Protein AF-A0A355EU04-F1 (afdb_monomer_lite)

Radius of gyration: 20.11 Å; chains: 1; bounding box: 38×44×66 Å

Sequence (226 aa):
REEAFHLAAGVVPMRRWVTAAAKGGTFVTMVDLQKAINKWIPRALEMFGDERGGGTNVRYGLKPMKNAEAQKQYYEEVAKLVRDLNLRYLRARAEKLSHGESEAALDRILQGEVVEGVRREDLLHMPHPEFFRRRGVPAFRMVGAEGEVFTDLAAFRQHLVRSLPDSYRASRDFREYQEALTQVVEGTLQAEEAAGKMPSLRRVGGACPCSKSVRWVVDEPAVSAA

Secondary structure (DSSP, 8-state):
-HHHHHHHHHHHHHHHHHHHHHTT--SS-HHHHHHHHHHHHHHHHHTT--TT--HHHHHTTS-SS-HHHHHHHHHHHHHHHHHHHHHHHHHHH-TTS-HHHHHHHHHHHHTT--BTTB-GGGS--PPPTTTT-SSSTTTT--B-TTSPBPS-HHHHHHHHHHHS-HHHHTSHHHHHHHHHHHHHHTTSS-HHHHHHHS-EEEE-SSS--SGGGEEEEPPPPP----

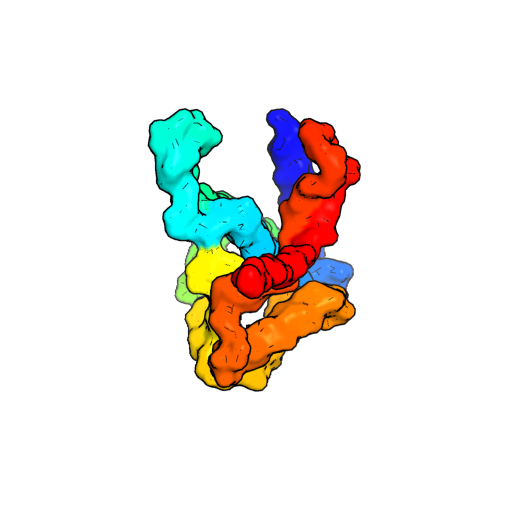pLDDT: mean 90.78, std 12.61, range [36.28, 98.62]

Foldseek 3Di:
DVVVVVVCVVLVVLLVLLLCQLVVNDPQHQQNVQQVLLPVLLVVLCVLAAQVDDPVCCVVVNDVDGSVVVSVVVLVVVQVSQLVSQLSNQCSNCVVDDSVRSNVVSVVLCVADQDSNDHVVRGHDRFDNLRPHLGYPSHLFLAARNGDHDLDLVVSVVRNVSRHDPVVCPDPQVVLSSVLSVCCSVVVDPSHRSSQQHWDWDQDDDDDPDPVRTDTDRDDPPDPDD

Structure (mmCIF, N/CA/C/O backbone):
data_AF-A0A355EU04-F1
#
_entry.id   AF-A0A355EU04-F1
#
loop_
_atom_site.group_PDB
_atom_site.id
_atom_site.type_symbol
_atom_site.label_atom_id
_atom_site.label_alt_id
_atom_site.label_comp_id
_atom_site.label_asym_id
_atom_site.label_entity_id
_atom_site.label_seq_id
_atom_site.pdbx_PDB_ins_code
_atom_site.Cartn_x
_atom_site.Cartn_y
_atom_site.Cartn_z
_atom_site.occupancy
_atom_site.B_iso_or_equiv
_atom_site.auth_seq_id
_atom_site.auth_comp_id
_atom_site.auth_asym_id
_atom_site.auth_atom_id
_atom_site.pdbx_PDB_model_num
ATOM 1 N N . ARG A 1 1 ? 13.730 20.008 5.543 1.00 72.69 1 ARG A N 1
ATOM 2 C CA . ARG A 1 1 ? 15.030 19.478 5.047 1.00 72.69 1 ARG A CA 1
ATOM 3 C C . ARG A 1 1 ? 15.231 18.019 5.458 1.00 72.69 1 ARG A C 1
ATOM 5 O O . ARG A 1 1 ? 15.553 17.226 4.590 1.00 72.69 1 ARG A O 1
ATOM 12 N N . GLU A 1 2 ? 14.982 17.651 6.716 1.00 83.75 2 GLU A N 1
ATOM 13 C CA . GLU A 1 2 ? 15.113 16.261 7.200 1.00 83.75 2 GLU A CA 1
ATOM 14 C C . GLU A 1 2 ? 14.077 15.298 6.593 1.00 83.75 2 GLU A C 1
ATOM 16 O O . GLU A 1 2 ? 14.426 14.209 6.154 1.00 83.75 2 GLU A O 1
ATOM 21 N N . GLU A 1 3 ? 12.817 15.720 6.455 1.00 80.81 3 GLU A N 1
ATOM 22 C CA . GLU A 1 3 ? 11.767 14.888 5.846 1.00 80.81 3 GLU A CA 1
ATOM 23 C C . GLU A 1 3 ? 12.089 14.482 4.399 1.00 80.81 3 GLU A C 1
ATOM 25 O O . GLU A 1 3 ? 11.972 13.314 4.039 1.00 80.81 3 GLU A O 1
ATOM 30 N N . ALA A 1 4 ? 12.606 15.412 3.590 1.00 82.12 4 ALA A N 1
ATOM 31 C CA . ALA A 1 4 ? 13.041 15.119 2.224 1.00 82.12 4 ALA A CA 1
ATOM 32 C C . ALA A 1 4 ? 14.157 14.059 2.181 1.00 82.12 4 ALA A C 1
ATOM 34 O O . ALA A 1 4 ? 14.179 13.224 1.278 1.00 82.12 4 ALA A O 1
ATOM 35 N N . PHE A 1 5 ? 15.056 14.058 3.172 1.00 86.31 5 PHE A N 1
ATOM 36 C CA . PHE A 1 5 ? 16.079 13.024 3.306 1.00 86.31 5 PHE A CA 1
ATOM 37 C C . PHE A 1 5 ? 15.459 11.660 3.632 1.00 86.31 5 PHE A C 1
ATOM 39 O O . PHE A 1 5 ? 15.822 10.669 3.003 1.00 86.31 5 PHE A O 1
ATOM 46 N N . HIS A 1 6 ? 14.490 11.596 4.550 1.00 86.81 6 HIS A N 1
ATOM 47 C CA . HIS A 1 6 ? 13.788 10.347 4.868 1.00 86.81 6 HIS A CA 1
ATOM 48 C C . HIS A 1 6 ? 13.009 9.792 3.670 1.00 86.81 6 HIS A C 1
ATOM 50 O O . HIS A 1 6 ? 13.084 8.594 3.393 1.00 86.81 6 HIS A O 1
ATOM 56 N N . LEU A 1 7 ? 12.328 10.658 2.915 1.00 87.25 7 LEU A N 1
ATOM 57 C CA . LEU A 1 7 ? 11.638 10.265 1.685 1.00 87.25 7 LEU A CA 1
ATOM 58 C C . LEU A 1 7 ? 12.627 9.724 0.644 1.00 87.25 7 LEU A C 1
ATOM 60 O O . LEU A 1 7 ? 12.404 8.657 0.072 1.00 87.25 7 LEU A O 1
ATOM 64 N N . ALA A 1 8 ? 13.759 10.404 0.442 1.00 85.94 8 ALA A N 1
ATOM 65 C CA . ALA A 1 8 ? 14.802 9.940 -0.468 1.00 85.94 8 ALA A CA 1
ATOM 66 C C . ALA A 1 8 ? 15.409 8.598 -0.023 1.00 85.94 8 ALA A C 1
ATOM 68 O O . ALA A 1 8 ? 15.607 7.712 -0.856 1.00 85.94 8 ALA A O 1
ATOM 69 N N . ALA A 1 9 ? 15.657 8.422 1.277 1.00 89.81 9 ALA A N 1
ATOM 70 C CA . ALA A 1 9 ? 16.195 7.190 1.847 1.00 89.81 9 ALA A CA 1
ATOM 71 C C . ALA A 1 9 ? 15.258 5.986 1.655 1.00 89.81 9 ALA A C 1
ATOM 73 O O . ALA A 1 9 ? 15.742 4.864 1.539 1.00 89.81 9 ALA A O 1
ATOM 74 N N . GLY A 1 10 ? 13.941 6.206 1.574 1.00 90.06 10 GLY A N 1
ATOM 75 C CA . GLY A 1 10 ? 12.975 5.169 1.205 1.00 90.06 10 GLY A CA 1
ATOM 76 C C . GLY A 1 10 ? 12.901 4.922 -0.306 1.00 90.06 10 GLY A C 1
ATOM 77 O O . GLY A 1 10 ? 13.037 3.789 -0.767 1.00 90.06 10 GLY A O 1
ATOM 78 N N . VAL A 1 11 ? 12.719 5.982 -1.100 1.00 91.81 11 VAL A N 1
ATOM 79 C CA . VAL A 1 11 ? 12.424 5.869 -2.541 1.00 91.81 11 VAL A CA 1
ATOM 80 C C . VAL A 1 11 ? 13.647 5.448 -3.359 1.00 91.81 11 VAL A C 1
ATOM 82 O O . VAL A 1 11 ? 13.525 4.649 -4.287 1.00 91.81 11 VAL A O 1
ATOM 85 N N . VAL A 1 12 ? 14.845 5.955 -3.050 1.00 94.38 12 VAL A N 1
ATOM 86 C CA . VAL A 1 12 ? 16.050 5.676 -3.853 1.00 94.38 12 VAL A CA 1
ATOM 87 C C . VAL A 1 12 ? 16.412 4.183 -3.871 1.00 94.38 12 VAL A C 1
ATOM 89 O O . VAL A 1 12 ? 16.660 3.667 -4.964 1.00 94.38 12 VAL A O 1
ATOM 92 N N . PRO A 1 13 ? 16.411 3.451 -2.740 1.00 96.00 13 PRO A N 1
ATOM 93 C CA . PRO A 1 13 ? 16.569 1.998 -2.760 1.00 96.00 13 PRO A CA 1
ATOM 94 C C . PRO A 1 13 ? 15.493 1.290 -3.586 1.00 96.00 13 PRO A C 1
ATOM 96 O O . PRO A 1 13 ? 15.838 0.456 -4.419 1.00 96.00 13 PRO A O 1
ATOM 99 N N . MET A 1 14 ? 14.218 1.677 -3.451 1.00 97.00 14 MET A N 1
ATOM 100 C CA . MET A 1 14 ? 13.131 1.078 -4.236 1.00 97.00 14 MET A CA 1
ATOM 101 C C . MET A 1 14 ? 13.341 1.249 -5.741 1.00 97.00 14 MET A C 1
ATOM 103 O O . MET A 1 14 ? 13.182 0.289 -6.490 1.00 97.00 14 MET A O 1
ATOM 107 N N . ARG A 1 15 ? 13.802 2.423 -6.189 1.00 97.44 15 ARG A N 1
ATOM 108 C CA . ARG A 1 15 ? 14.166 2.669 -7.596 1.00 97.44 15 ARG A CA 1
ATOM 109 C C . ARG A 1 15 ? 15.256 1.717 -8.093 1.00 97.44 15 ARG A C 1
ATOM 111 O O . ARG A 1 15 ? 15.202 1.265 -9.237 1.00 97.44 15 ARG A O 1
ATOM 118 N N . ARG A 1 16 ? 16.246 1.409 -7.248 1.00 96.81 16 ARG A N 1
ATOM 119 C CA . ARG A 1 16 ? 17.314 0.449 -7.573 1.00 96.81 16 ARG A CA 1
ATOM 120 C C . ARG A 1 16 ? 16.766 -0.973 -7.638 1.00 96.81 16 ARG A C 1
ATOM 122 O O . ARG A 1 16 ? 17.107 -1.692 -8.570 1.00 96.81 16 ARG A O 1
ATOM 129 N N . TRP A 1 17 ? 15.894 -1.353 -6.703 1.00 97.81 17 TRP A N 1
ATOM 130 C CA . TRP A 1 17 ? 15.282 -2.683 -6.674 1.00 97.81 17 TRP A CA 1
ATOM 131 C C . TRP A 1 17 ? 14.397 -2.945 -7.890 1.00 97.81 17 TRP A C 1
ATOM 133 O O . TRP A 1 17 ? 14.598 -3.960 -8.544 1.00 97.81 17 TRP A O 1
ATOM 143 N N . VAL A 1 18 ? 13.510 -2.020 -8.276 1.00 97.81 18 VAL A N 1
ATOM 144 C CA . VAL A 1 18 ? 12.682 -2.206 -9.486 1.00 97.81 18 VAL A CA 1
ATOM 145 C C . VAL A 1 18 ? 13.527 -2.274 -10.761 1.00 97.81 18 VAL A C 1
ATOM 147 O O . VAL A 1 18 ? 13.251 -3.079 -11.644 1.00 97.81 18 VAL A O 1
ATOM 150 N N . THR A 1 19 ? 14.610 -1.493 -10.838 1.00 97.19 19 THR A N 1
ATOM 151 C CA . THR A 1 19 ? 15.552 -1.544 -11.970 1.00 97.19 19 THR A CA 1
ATOM 152 C C . THR A 1 19 ? 16.280 -2.890 -12.024 1.00 97.19 19 THR A C 1
ATOM 154 O O . THR A 1 19 ? 16.440 -3.462 -13.098 1.00 97.19 19 THR A O 1
ATOM 157 N N . ALA A 1 20 ? 16.719 -3.416 -10.876 1.00 96.94 20 ALA A N 1
ATOM 158 C CA . ALA A 1 20 ? 17.349 -4.730 -10.804 1.00 96.94 20 ALA A CA 1
ATOM 159 C C . ALA A 1 20 ? 16.355 -5.850 -11.147 1.00 96.94 20 ALA A C 1
ATOM 161 O O . ALA A 1 20 ? 16.695 -6.743 -11.919 1.00 96.94 20 ALA A O 1
ATOM 162 N N . ALA A 1 21 ? 15.122 -5.776 -10.638 1.00 96.38 21 ALA A N 1
ATOM 163 C CA . ALA A 1 21 ? 14.062 -6.739 -10.922 1.00 96.38 21 ALA A CA 1
ATOM 164 C C . ALA A 1 21 ? 13.713 -6.785 -12.419 1.00 96.38 21 ALA A C 1
ATOM 166 O O . ALA A 1 21 ? 13.572 -7.869 -12.979 1.00 96.38 21 ALA A O 1
ATOM 167 N N . ALA A 1 22 ? 13.664 -5.632 -13.097 1.00 95.25 22 ALA A N 1
ATOM 168 C CA . ALA A 1 22 ? 13.474 -5.557 -14.550 1.00 95.25 22 ALA A CA 1
ATOM 169 C C . ALA A 1 22 ? 14.562 -6.303 -15.344 1.00 95.25 22 ALA A C 1
ATOM 171 O O . ALA A 1 22 ? 14.299 -6.796 -16.439 1.00 95.25 22 ALA A O 1
ATOM 172 N N . LYS A 1 23 ? 15.768 -6.416 -14.774 1.00 94.25 23 LYS A N 1
ATOM 173 C CA . LYS A 1 23 ? 16.929 -7.114 -15.347 1.00 94.25 23 LYS A CA 1
ATOM 174 C C . LYS A 1 23 ? 17.086 -8.555 -14.842 1.00 94.25 23 LYS A C 1
ATOM 176 O O . LYS A 1 23 ? 18.139 -9.154 -15.033 1.00 94.25 23 LYS A O 1
ATOM 181 N N . GLY A 1 24 ? 16.065 -9.108 -14.184 1.00 92.88 24 GLY A N 1
ATOM 182 C CA . GLY A 1 24 ? 16.076 -10.481 -13.669 1.00 92.88 24 GLY A CA 1
ATOM 183 C C . GLY A 1 24 ? 16.752 -10.654 -12.305 1.00 92.88 24 GLY A C 1
ATOM 184 O O . GLY A 1 24 ? 17.034 -11.780 -11.905 1.00 92.88 24 GLY A O 1
ATOM 185 N N . GLY A 1 25 ? 17.017 -9.570 -11.570 1.00 90.94 25 GLY A N 1
ATOM 186 C CA . GLY A 1 25 ? 17.498 -9.648 -10.191 1.00 90.94 25 GLY A CA 1
ATOM 187 C C . GLY A 1 25 ? 16.467 -10.304 -9.265 1.00 90.94 25 GLY A C 1
ATOM 188 O O . GLY A 1 25 ? 15.294 -9.941 -9.282 1.00 90.94 25 GLY A O 1
ATOM 189 N N . THR A 1 26 ? 16.909 -11.250 -8.435 1.00 87.88 26 THR A N 1
ATOM 190 C CA . THR A 1 26 ? 16.020 -12.109 -7.628 1.00 87.88 26 THR A CA 1
ATOM 191 C C . THR A 1 26 ? 15.987 -11.776 -6.137 1.00 87.88 26 THR A C 1
ATOM 193 O O . THR A 1 26 ? 15.170 -12.330 -5.413 1.00 87.88 26 THR A O 1
ATOM 196 N N . PHE A 1 27 ? 16.853 -10.876 -5.657 1.00 92.38 27 PHE A N 1
ATOM 197 C CA . PHE A 1 27 ? 16.952 -10.574 -4.223 1.00 92.38 27 PHE A CA 1
ATOM 198 C C . PHE A 1 27 ? 15.730 -9.819 -3.674 1.00 92.38 27 PHE A C 1
ATOM 200 O O . PHE A 1 27 ? 15.260 -10.118 -2.583 1.00 92.38 27 PHE A O 1
ATOM 207 N N . VAL A 1 28 ? 15.223 -8.839 -4.428 1.00 95.00 28 VAL A N 1
ATOM 208 C CA . VAL A 1 28 ? 13.966 -8.129 -4.145 1.00 95.00 28 VAL A CA 1
ATOM 209 C C . VAL A 1 28 ? 13.200 -8.043 -5.455 1.00 95.00 28 VAL A C 1
ATOM 211 O O . VAL A 1 28 ? 13.621 -7.338 -6.373 1.00 95.00 28 VAL A O 1
ATOM 214 N N . THR A 1 29 ? 12.099 -8.781 -5.551 1.00 96.56 29 THR A N 1
ATOM 215 C CA . THR A 1 29 ? 11.274 -8.853 -6.761 1.00 96.56 29 THR A CA 1
ATOM 216 C C . THR A 1 29 ? 10.155 -7.808 -6.751 1.00 96.56 29 THR A C 1
ATOM 218 O O . THR A 1 29 ? 9.836 -7.217 -5.717 1.00 96.56 29 THR A O 1
ATOM 221 N N . MET A 1 30 ? 9.499 -7.601 -7.899 1.00 97.75 30 MET A N 1
ATOM 222 C CA . MET A 1 30 ? 8.287 -6.768 -7.978 1.00 97.75 30 MET A CA 1
ATOM 223 C C . MET A 1 30 ? 7.174 -7.291 -7.057 1.00 97.75 30 MET A C 1
ATOM 225 O O . MET A 1 30 ? 6.461 -6.500 -6.446 1.00 97.75 30 MET A O 1
ATOM 229 N N . VAL A 1 31 ? 7.076 -8.614 -6.882 1.00 96.94 31 VAL A N 1
ATOM 230 C CA . VAL A 1 31 ? 6.109 -9.250 -5.973 1.00 96.94 31 VAL A CA 1
ATOM 231 C C . VAL A 1 31 ? 6.414 -8.909 -4.514 1.00 96.94 31 VAL A C 1
ATOM 233 O O . VAL A 1 31 ? 5.501 -8.568 -3.760 1.00 96.94 31 VAL A O 1
ATOM 236 N N . ASP A 1 32 ? 7.688 -8.944 -4.112 1.00 97.00 32 ASP A N 1
ATOM 237 C CA . ASP A 1 32 ? 8.097 -8.577 -2.749 1.00 97.00 32 ASP A CA 1
ATOM 238 C C . ASP A 1 32 ? 7.781 -7.108 -2.453 1.00 97.00 32 ASP A C 1
ATOM 240 O O . ASP A 1 32 ? 7.255 -6.776 -1.385 1.00 97.00 32 ASP A O 1
ATOM 244 N N . LEU A 1 33 ? 8.047 -6.230 -3.424 1.00 97.69 33 LEU A N 1
ATOM 245 C CA . LEU A 1 33 ? 7.721 -4.809 -3.332 1.00 97.69 33 LEU A CA 1
ATOM 246 C C . LEU A 1 33 ? 6.213 -4.582 -3.245 1.00 97.69 33 LEU A C 1
ATOM 248 O O . LEU A 1 33 ? 5.777 -3.822 -2.381 1.00 97.69 33 LEU A O 1
ATOM 252 N N . GLN A 1 34 ? 5.411 -5.269 -4.062 1.00 98.38 34 GLN A N 1
ATOM 253 C CA . GLN A 1 34 ? 3.956 -5.143 -4.005 1.00 98.38 34 GLN A CA 1
ATOM 254 C C . GLN A 1 34 ? 3.408 -5.584 -2.647 1.00 98.38 34 GLN A C 1
ATOM 256 O O . GLN A 1 34 ? 2.611 -4.874 -2.035 1.00 98.38 34 GLN A O 1
ATOM 261 N N . LYS A 1 35 ? 3.881 -6.715 -2.114 1.00 98.38 35 LYS A N 1
ATOM 262 C CA . LYS A 1 35 ? 3.510 -7.169 -0.768 1.00 98.38 35 LYS A CA 1
ATOM 263 C C . LYS A 1 35 ? 3.904 -6.143 0.300 1.00 98.38 35 LYS A C 1
ATOM 265 O O . LYS A 1 35 ? 3.134 -5.887 1.227 1.00 98.38 35 LYS A O 1
ATOM 270 N N . ALA A 1 36 ? 5.079 -5.523 0.184 1.00 97.56 36 ALA A N 1
ATOM 271 C CA . ALA A 1 36 ? 5.509 -4.476 1.110 1.00 97.56 36 ALA A CA 1
ATOM 272 C C . ALA A 1 36 ? 4.608 -3.229 1.035 1.00 97.56 36 ALA A C 1
ATOM 274 O O . ALA A 1 36 ? 4.207 -2.709 2.078 1.00 97.56 36 ALA A O 1
ATOM 275 N N . ILE A 1 37 ? 4.246 -2.792 -0.174 1.00 98.06 37 ILE A N 1
ATOM 276 C CA . ILE A 1 37 ? 3.301 -1.695 -0.426 1.00 98.06 37 ILE A CA 1
ATOM 277 C C . ILE A 1 37 ? 1.938 -2.013 0.209 1.00 98.06 37 ILE A C 1
ATOM 279 O O . ILE A 1 37 ? 1.452 -1.239 1.039 1.00 98.06 37 ILE A O 1
ATOM 283 N N . ASN A 1 38 ? 1.380 -3.190 -0.090 1.00 98.62 38 ASN A N 1
ATOM 284 C CA . ASN A 1 38 ? 0.117 -3.696 0.459 1.00 98.62 38 ASN A CA 1
ATOM 285 C C . ASN A 1 38 ? 0.109 -3.713 1.990 1.00 98.62 38 ASN A C 1
ATOM 287 O O . ASN A 1 38 ? -0.912 -3.455 2.621 1.00 98.62 38 ASN A O 1
ATOM 291 N N . LYS A 1 39 ? 1.257 -3.995 2.607 1.00 97.31 39 LYS A N 1
ATOM 292 C CA . LYS A 1 39 ? 1.390 -4.007 4.060 1.00 97.31 39 LYS A CA 1
ATOM 293 C C . LYS A 1 39 ? 1.470 -2.609 4.654 1.00 97.31 39 LYS A C 1
ATOM 295 O O . LYS A 1 39 ? 0.880 -2.380 5.707 1.00 97.31 39 LYS A O 1
ATOM 300 N N . TRP A 1 40 ? 2.249 -1.704 4.065 1.00 97.00 40 TRP A N 1
ATOM 301 C CA . TRP A 1 40 ? 2.605 -0.437 4.712 1.00 97.00 40 TRP A CA 1
ATOM 302 C C . TRP A 1 40 ? 1.652 0.715 4.407 1.00 97.00 40 TRP A C 1
ATOM 304 O O . TRP A 1 40 ? 1.433 1.534 5.298 1.00 97.00 40 TRP A O 1
ATOM 314 N N . ILE A 1 41 ? 1.039 0.764 3.223 1.00 97.56 41 ILE A N 1
ATOM 315 C CA . ILE A 1 41 ? 0.108 1.849 2.875 1.00 97.56 41 ILE A CA 1
ATOM 316 C C . ILE A 1 41 ? -1.107 1.893 3.815 1.00 97.56 41 ILE A C 1
ATOM 318 O O . ILE A 1 41 ? -1.371 2.966 4.358 1.00 97.56 41 ILE A O 1
ATOM 322 N N . PRO A 1 42 ? -1.784 0.770 4.137 1.00 97.19 42 PRO A N 1
ATOM 323 C CA . PRO A 1 42 ? -2.871 0.787 5.116 1.00 97.19 42 PRO A CA 1
ATOM 324 C C . PRO A 1 42 ? -2.432 1.299 6.492 1.00 97.19 42 PRO A C 1
ATOM 326 O O . PRO A 1 42 ? -3.164 2.037 7.142 1.00 97.19 42 PRO A O 1
ATOM 329 N N . ARG A 1 43 ? -1.208 0.966 6.934 1.00 94.62 43 ARG A N 1
ATOM 330 C CA . ARG A 1 43 ? -0.666 1.465 8.211 1.00 94.62 43 ARG A CA 1
ATOM 331 C C . ARG A 1 43 ? -0.457 2.976 8.170 1.00 94.62 43 ARG A C 1
ATOM 333 O O . ARG A 1 43 ? -0.750 3.644 9.153 1.00 94.62 43 ARG A O 1
ATOM 340 N N . ALA A 1 44 ? 0.046 3.497 7.053 1.00 94.81 44 ALA A N 1
ATOM 341 C CA . ALA A 1 44 ? 0.286 4.922 6.882 1.00 94.81 44 ALA A CA 1
ATOM 342 C C . ALA A 1 44 ? -1.022 5.724 6.847 1.00 94.81 44 ALA A C 1
ATOM 344 O O . ALA A 1 44 ? -1.114 6.755 7.506 1.00 94.81 44 ALA A O 1
ATOM 345 N N . LEU A 1 45 ? -2.060 5.219 6.170 1.00 96.12 45 LEU A N 1
ATOM 346 C CA . LEU A 1 45 ? -3.389 5.844 6.169 1.00 96.12 45 LEU A CA 1
ATOM 347 C C . LEU A 1 45 ? -3.967 5.961 7.585 1.00 96.12 45 LEU A C 1
ATOM 349 O O . LEU A 1 45 ? -4.525 6.990 7.958 1.00 96.12 45 LEU A O 1
ATOM 353 N N . GLU A 1 46 ? -3.756 4.949 8.422 1.00 94.19 46 GLU A N 1
ATOM 354 C CA . GLU A 1 46 ? -4.235 4.964 9.805 1.00 94.19 46 GLU A CA 1
ATOM 355 C C . GLU A 1 46 ? -3.493 5.945 10.722 1.00 94.19 46 GLU A C 1
ATOM 357 O O . GLU A 1 46 ? -4.039 6.333 11.756 1.00 94.19 46 GLU A O 1
ATOM 362 N N . MET A 1 47 ? -2.285 6.395 10.358 1.00 91.81 47 MET A N 1
ATOM 363 C CA . MET A 1 47 ? -1.543 7.395 11.142 1.00 91.81 47 MET A CA 1
ATOM 364 C C . MET A 1 47 ? -2.246 8.756 11.177 1.00 91.81 47 MET A C 1
ATOM 366 O O . MET A 1 47 ? -2.016 9.546 12.093 1.00 91.81 47 MET A O 1
ATOM 370 N N . PHE A 1 48 ? -3.123 9.030 10.210 1.00 92.25 48 PHE A N 1
ATOM 371 C CA . PHE A 1 48 ? -3.919 10.254 10.176 1.00 92.25 48 PHE A CA 1
ATOM 372 C C . PHE A 1 48 ? -5.112 10.218 11.148 1.00 92.25 48 PHE A C 1
ATOM 374 O O . PHE A 1 48 ? -5.701 11.265 11.417 1.00 92.25 48 PHE A O 1
ATOM 381 N N . GLY A 1 49 ? -5.440 9.052 11.718 1.00 90.12 49 GLY A N 1
ATOM 382 C CA . GLY A 1 49 ? -6.615 8.837 12.565 1.00 90.12 49 GLY A CA 1
ATOM 383 C C . GLY A 1 49 ? -7.897 8.579 11.766 1.00 90.12 49 GLY A C 1
ATOM 384 O O . GLY A 1 49 ? -7.852 8.388 10.553 1.00 90.12 49 GLY A O 1
ATOM 385 N N . ASP A 1 50 ? -9.044 8.568 12.454 1.00 92.75 50 ASP A N 1
ATOM 386 C CA . ASP A 1 50 ? -10.360 8.355 11.830 1.00 92.75 50 ASP A CA 1
ATOM 387 C C . ASP A 1 50 ? -10.683 9.470 10.822 1.00 92.75 50 ASP A C 1
ATOM 389 O O . ASP A 1 50 ? -10.483 10.657 11.109 1.00 92.75 50 ASP A O 1
ATOM 393 N N . GLU A 1 51 ? -11.183 9.088 9.647 1.00 94.69 51 GLU A N 1
ATOM 394 C CA . GLU A 1 51 ? -11.499 9.968 8.519 1.00 94.69 51 GLU A CA 1
ATOM 395 C C . GLU A 1 51 ? -12.528 11.046 8.885 1.00 94.69 51 GLU A C 1
ATOM 397 O O . GLU A 1 51 ? -12.474 12.159 8.359 1.00 94.69 51 GLU A O 1
ATOM 402 N N . ARG A 1 52 ? -13.429 10.750 9.829 1.00 94.00 52 ARG A N 1
ATOM 403 C CA . ARG A 1 52 ? -14.462 11.678 10.321 1.00 94.00 52 ARG A CA 1
ATOM 404 C C . ARG A 1 52 ? -13.888 12.742 11.267 1.00 94.00 52 ARG A C 1
ATOM 406 O O . ARG A 1 52 ? -14.564 13.716 11.595 1.00 94.00 52 ARG A O 1
ATOM 413 N N . GLY A 1 53 ? -12.649 12.560 11.722 1.00 91.56 53 GLY A N 1
ATOM 414 C CA . GLY A 1 53 ? -11.979 13.412 12.697 1.00 91.56 53 GLY A CA 1
ATOM 415 C C . GLY A 1 53 ? -11.283 14.652 12.118 1.00 91.56 53 GLY A C 1
ATOM 416 O O . GLY A 1 53 ? -11.228 14.905 10.914 1.00 91.56 53 GLY A O 1
ATOM 417 N N . GLY A 1 54 ? -10.707 15.453 13.018 1.00 89.75 54 GLY A N 1
ATOM 418 C CA . GLY A 1 54 ? -9.859 16.602 12.675 1.00 89.75 54 GLY A CA 1
ATOM 419 C C . GLY A 1 54 ? -10.582 17.948 12.555 1.00 89.75 54 GLY A C 1
ATOM 420 O O . GLY A 1 54 ? -9.921 18.978 12.650 1.00 89.75 54 GLY A O 1
ATOM 421 N N . GLY A 1 55 ? -11.916 17.970 12.452 1.00 91.25 55 GLY A N 1
ATOM 422 C CA . GLY A 1 55 ? -12.696 19.208 12.288 1.00 91.25 55 GLY A CA 1
ATOM 423 C C . GLY A 1 55 ? -12.467 20.255 13.387 1.00 91.25 55 GLY A C 1
ATOM 424 O O . GLY A 1 55 ? -12.215 21.418 13.082 1.00 91.25 55 GLY A O 1
ATOM 425 N N . THR A 1 56 ? -12.476 19.847 14.659 1.00 92.00 56 THR A N 1
ATOM 426 C CA . THR A 1 56 ? -12.225 20.753 15.796 1.00 92.00 56 THR A CA 1
ATOM 427 C C . THR A 1 56 ? -10.811 21.335 15.774 1.00 92.00 56 THR A C 1
ATOM 429 O O . THR A 1 56 ? -10.636 22.529 15.991 1.00 92.00 56 THR A O 1
ATOM 432 N N . ASN A 1 57 ? -9.804 20.522 15.440 1.00 91.25 57 ASN A N 1
ATOM 433 C CA . ASN A 1 57 ? -8.415 20.981 15.357 1.00 91.25 57 ASN A CA 1
ATOM 434 C C . ASN A 1 57 ? -8.212 21.987 14.219 1.00 91.25 57 ASN A C 1
ATOM 436 O O . ASN A 1 57 ? -7.459 22.939 14.389 1.00 91.25 57 ASN A O 1
ATOM 440 N N . VAL A 1 58 ? -8.901 21.809 13.087 1.00 93.12 58 VAL A N 1
ATOM 441 C CA . VAL A 1 58 ? -8.903 22.799 11.998 1.00 93.12 58 VAL A CA 1
ATOM 442 C C . VAL A 1 58 ? -9.580 24.090 12.445 1.00 93.12 58 VAL A C 1
ATOM 444 O O . VAL A 1 58 ? -9.014 25.166 12.281 1.00 93.12 58 VAL A O 1
ATOM 447 N N . ARG A 1 59 ? -10.755 23.997 13.083 1.00 93.75 59 ARG A N 1
ATOM 448 C CA . ARG A 1 59 ? -11.486 25.167 13.597 1.00 93.75 59 ARG A CA 1
ATOM 449 C C . ARG A 1 59 ? -10.660 25.987 14.592 1.00 93.75 59 ARG A C 1
ATOM 451 O O . ARG A 1 59 ? -10.771 27.206 14.604 1.00 93.75 59 ARG A O 1
ATOM 458 N N . TYR A 1 60 ? -9.850 25.330 15.417 1.00 95.06 60 TYR A N 1
ATOM 459 C CA . TYR A 1 60 ? -8.960 25.985 16.379 1.00 95.06 60 TYR A CA 1
ATOM 460 C C . TYR A 1 60 ? -7.605 26.405 15.793 1.00 95.06 60 TYR A C 1
ATOM 462 O O . TYR A 1 60 ? -6.749 26.877 16.534 1.00 95.06 60 TYR A O 1
ATOM 470 N N . GLY A 1 61 ? -7.380 26.229 14.487 1.00 92.94 61 GLY A N 1
ATOM 471 C CA . GLY A 1 61 ? -6.118 26.589 13.834 1.00 92.94 61 GLY A CA 1
ATOM 472 C C . GLY A 1 61 ? -4.930 25.691 14.205 1.00 92.94 61 GLY A C 1
ATOM 473 O O . GLY A 1 61 ? -3.790 26.036 13.917 1.00 92.94 61 GLY A O 1
ATOM 474 N N . LEU A 1 62 ? -5.175 24.535 14.833 1.00 92.25 62 LEU A N 1
ATOM 475 C CA . LEU A 1 62 ? -4.144 23.574 15.249 1.00 92.25 62 LEU A CA 1
ATOM 476 C C . LEU A 1 62 ? -3.717 22.630 14.118 1.00 92.25 62 LEU A C 1
ATOM 478 O O . LEU A 1 62 ? -2.637 22.045 14.169 1.00 92.25 62 LEU A O 1
ATOM 482 N N . LYS A 1 63 ? -4.578 22.436 13.113 1.00 91.25 63 LYS A N 1
ATOM 483 C CA . LYS A 1 63 ? -4.283 21.650 11.910 1.00 91.25 63 LYS A CA 1
ATOM 484 C C . LYS A 1 63 ? -4.716 22.407 10.654 1.00 91.25 63 LYS A C 1
ATOM 486 O O . LYS A 1 63 ? -5.757 23.056 10.687 1.00 91.25 63 LYS A O 1
ATOM 491 N N . PRO A 1 64 ? -3.986 22.266 9.535 1.00 92.25 64 PRO A N 1
ATOM 492 C CA . PRO A 1 64 ? -4.350 22.925 8.284 1.00 92.25 64 PRO A CA 1
ATOM 493 C C . PRO A 1 64 ? -5.528 22.257 7.556 1.00 92.25 64 PRO A C 1
ATOM 495 O O . PRO A 1 64 ? -6.160 22.897 6.727 1.00 92.25 64 PRO A O 1
ATOM 498 N N . MET A 1 65 ? -5.819 20.980 7.832 1.00 95.19 65 MET A N 1
ATOM 499 C CA . MET A 1 65 ? -6.842 20.203 7.118 1.00 95.19 65 MET A CA 1
ATOM 500 C C . MET A 1 65 ? -7.407 19.059 7.968 1.00 95.19 65 MET A C 1
ATOM 502 O O . MET A 1 65 ? -6.819 18.679 8.992 1.00 95.19 65 MET A O 1
ATOM 506 N N . LYS A 1 66 ? -8.558 18.514 7.553 1.00 96.12 66 LYS A N 1
ATOM 507 C CA . LYS A 1 66 ? -9.196 17.359 8.205 1.00 96.12 66 LYS A CA 1
ATOM 508 C C . LYS A 1 66 ? -8.445 16.064 7.889 1.00 96.12 66 LYS A C 1
ATOM 510 O O . LYS A 1 66 ? -7.676 15.985 6.934 1.00 96.12 66 LYS A O 1
ATOM 515 N N . ASN A 1 67 ? -8.698 15.021 8.678 1.00 95.25 67 ASN A N 1
ATOM 516 C CA . ASN A 1 67 ? -7.990 13.748 8.534 1.00 95.25 67 ASN A CA 1
ATOM 517 C C . ASN A 1 67 ? -8.232 13.100 7.157 1.00 95.25 67 ASN A C 1
ATOM 519 O O . ASN A 1 67 ? -7.273 12.668 6.527 1.00 95.25 67 ASN A O 1
ATOM 523 N N . ALA A 1 68 ? -9.477 13.085 6.662 1.00 95.56 68 ALA A N 1
ATOM 524 C CA . ALA A 1 68 ? -9.800 12.543 5.337 1.00 95.56 68 ALA A CA 1
ATOM 525 C C . ALA A 1 68 ? -9.069 13.270 4.192 1.00 95.56 68 ALA A C 1
ATOM 527 O O . ALA A 1 68 ? -8.569 12.632 3.269 1.00 95.56 68 ALA A O 1
ATOM 528 N N . GLU A 1 69 ? -8.970 14.599 4.268 1.00 96.56 69 GLU A N 1
ATOM 529 C CA . GLU A 1 69 ? -8.266 15.416 3.271 1.00 96.56 69 GLU A CA 1
ATOM 530 C C . GLU A 1 69 ? -6.767 15.097 3.273 1.00 96.56 69 GLU A C 1
ATOM 532 O O . GLU A 1 69 ? -6.185 14.866 2.214 1.00 96.56 69 GLU A O 1
ATOM 537 N N . ALA A 1 70 ? -6.164 14.995 4.463 1.00 95.81 70 ALA A N 1
ATOM 538 C CA . ALA A 1 70 ? -4.760 14.630 4.615 1.00 95.81 70 ALA A CA 1
ATOM 539 C C . ALA A 1 70 ? -4.464 13.210 4.101 1.00 95.81 70 ALA A C 1
ATOM 541 O O . ALA A 1 70 ? -3.473 13.007 3.400 1.00 95.81 70 ALA A O 1
ATOM 542 N N . GLN A 1 71 ? -5.335 12.236 4.397 1.00 96.50 71 GLN A N 1
ATOM 543 C CA . GLN A 1 71 ? -5.203 10.869 3.882 1.00 96.50 71 GLN A CA 1
ATOM 544 C C . GLN A 1 71 ? -5.271 10.831 2.354 1.00 96.50 71 GLN A C 1
ATOM 546 O O . GLN A 1 71 ? -4.448 10.166 1.725 1.00 96.50 71 GLN A O 1
ATOM 551 N N . LYS A 1 72 ? -6.224 11.555 1.754 1.00 97.31 72 LYS A N 1
ATOM 552 C CA . LYS A 1 72 ? -6.375 11.628 0.297 1.00 97.31 72 LYS A CA 1
ATOM 553 C C . LYS A 1 72 ? -5.125 12.214 -0.361 1.00 97.31 72 LYS A C 1
ATOM 555 O O . LYS A 1 72 ? -4.588 11.594 -1.273 1.00 97.31 72 LYS A O 1
ATOM 560 N N . GLN A 1 73 ? -4.629 13.347 0.140 1.00 97.38 73 GLN A N 1
ATOM 561 C CA . GLN A 1 73 ? -3.403 13.962 -0.379 1.00 97.38 73 GLN A CA 1
ATOM 562 C C . GLN A 1 73 ? -2.204 13.016 -0.256 1.00 97.38 73 GLN A C 1
ATOM 564 O O . GLN A 1 73 ? -1.470 12.824 -1.220 1.00 97.38 73 GLN A O 1
ATOM 569 N N . TYR A 1 74 ? -2.034 12.363 0.898 1.00 96.56 74 TYR A N 1
ATOM 570 C CA . TYR A 1 74 ? -0.982 11.364 1.083 1.00 96.56 74 TYR A CA 1
ATOM 571 C C . TYR A 1 74 ? -1.081 10.225 0.059 1.00 96.56 74 TYR A C 1
ATOM 573 O O . TYR A 1 74 ? -0.082 9.858 -0.558 1.00 96.56 74 TYR A O 1
ATOM 581 N N . TYR A 1 75 ? -2.280 9.677 -0.144 1.00 97.69 75 TYR A N 1
ATOM 582 C CA . TYR A 1 75 ? -2.503 8.580 -1.080 1.00 97.69 75 TYR A CA 1
ATOM 583 C C . TYR A 1 75 ? -2.170 8.986 -2.525 1.00 97.69 75 TYR A C 1
ATOM 585 O O . TYR A 1 75 ? -1.486 8.243 -3.229 1.00 97.69 75 TYR A O 1
ATOM 593 N N . GLU A 1 76 ? -2.585 10.183 -2.946 1.00 97.88 76 GLU A N 1
ATOM 594 C CA . GLU A 1 76 ? -2.274 10.746 -4.266 1.00 97.88 76 GLU A CA 1
ATOM 595 C C . GLU A 1 76 ? -0.766 10.975 -4.461 1.00 97.88 76 GLU A C 1
ATOM 597 O O . GLU A 1 76 ? -0.226 10.662 -5.524 1.00 97.88 76 GLU A O 1
ATOM 602 N N . GLU A 1 77 ? -0.055 11.461 -3.440 1.00 96.38 77 GLU A N 1
ATOM 603 C CA . GLU A 1 77 ? 1.401 11.635 -3.500 1.00 96.38 77 GLU A CA 1
ATOM 604 C C . GLU A 1 77 ? 2.142 10.295 -3.604 1.00 96.38 77 GLU A C 1
ATOM 606 O O . GLU A 1 77 ? 3.046 10.137 -4.430 1.00 96.38 77 GLU A O 1
ATOM 611 N N . VAL A 1 78 ? 1.739 9.285 -2.828 1.00 97.06 78 VAL A N 1
ATOM 612 C CA . VAL A 1 78 ? 2.350 7.949 -2.916 1.00 97.06 78 VAL A CA 1
ATOM 613 C C . VAL A 1 78 ? 2.041 7.286 -4.261 1.00 97.06 78 VAL A C 1
ATOM 615 O O . VAL A 1 78 ? 2.921 6.634 -4.824 1.00 97.06 78 VAL A O 1
ATOM 618 N N . ALA A 1 79 ? 0.857 7.510 -4.840 1.00 97.81 79 ALA A N 1
ATOM 619 C CA . ALA A 1 79 ? 0.524 7.009 -6.174 1.00 97.81 79 ALA A CA 1
ATOM 620 C C . ALA A 1 79 ? 1.492 7.532 -7.251 1.00 97.81 79 ALA A C 1
ATOM 622 O O . ALA A 1 79 ? 1.915 6.770 -8.126 1.00 97.81 79 ALA A O 1
ATOM 623 N N . LYS A 1 80 ? 1.928 8.797 -7.156 1.00 97.31 80 LYS A N 1
ATOM 624 C CA . LYS A 1 80 ? 2.959 9.364 -8.046 1.00 97.31 80 LYS A CA 1
ATOM 625 C C . LYS A 1 80 ? 4.306 8.654 -7.882 1.00 97.31 80 LYS A C 1
ATOM 627 O O . LYS A 1 80 ? 4.988 8.402 -8.874 1.00 97.31 80 LYS A O 1
ATOM 632 N N . LEU A 1 81 ? 4.680 8.288 -6.653 1.00 96.69 81 LEU A N 1
ATOM 633 C CA . LEU A 1 81 ? 5.907 7.526 -6.389 1.00 96.69 81 LEU A CA 1
ATOM 634 C C . LEU A 1 81 ? 5.830 6.105 -6.958 1.00 96.69 81 LEU A C 1
ATOM 636 O O . LEU A 1 81 ? 6.785 5.653 -7.584 1.00 96.69 81 LEU A O 1
ATOM 640 N N . VAL A 1 82 ? 4.696 5.417 -6.799 1.00 97.94 82 VAL A N 1
ATOM 641 C CA . VAL A 1 82 ? 4.477 4.093 -7.406 1.00 97.94 82 VAL A CA 1
ATOM 642 C C . VAL A 1 82 ? 4.550 4.177 -8.933 1.00 97.94 82 VAL A C 1
ATOM 644 O O . VAL A 1 82 ? 5.206 3.345 -9.561 1.00 97.94 82 VAL A O 1
ATOM 647 N N . ARG A 1 83 ? 3.977 5.226 -9.537 1.00 98.00 83 ARG A N 1
ATOM 648 C CA . ARG A 1 83 ? 4.113 5.487 -10.977 1.00 98.00 83 ARG A CA 1
ATOM 649 C C . ARG A 1 83 ? 5.574 5.691 -11.400 1.00 98.00 83 ARG A C 1
ATOM 651 O O . ARG A 1 83 ? 5.989 5.094 -12.388 1.00 98.00 83 ARG A O 1
ATOM 658 N N . ASP A 1 84 ? 6.367 6.472 -10.662 1.00 97.62 84 ASP A N 1
ATOM 659 C CA . ASP A 1 84 ? 7.810 6.643 -10.936 1.00 97.62 84 ASP A CA 1
ATOM 660 C C . ASP A 1 84 ? 8.577 5.314 -10.850 1.00 97.62 84 ASP A C 1
ATOM 662 O O . ASP A 1 84 ? 9.434 5.038 -11.693 1.00 97.62 84 ASP A O 1
ATOM 666 N N . LEU A 1 85 ? 8.255 4.457 -9.877 1.00 98.25 85 LEU A N 1
ATOM 667 C CA . LEU A 1 85 ? 8.848 3.121 -9.774 1.00 98.25 85 LEU A CA 1
ATOM 668 C C . LEU A 1 85 ? 8.515 2.256 -10.997 1.00 98.25 85 LEU A C 1
ATOM 670 O O . LEU A 1 85 ? 9.419 1.652 -11.578 1.00 98.25 85 LEU A O 1
ATOM 674 N N . ASN A 1 86 ? 7.255 2.249 -11.433 1.00 98.38 86 ASN A N 1
ATOM 675 C CA . ASN A 1 86 ? 6.829 1.516 -12.627 1.00 98.38 86 ASN A CA 1
ATOM 676 C C . ASN A 1 86 ? 7.484 2.043 -13.903 1.00 98.38 86 ASN A C 1
ATOM 678 O O . ASN A 1 86 ? 7.934 1.255 -14.731 1.00 98.38 86 ASN A O 1
ATOM 682 N N . LEU A 1 87 ? 7.608 3.363 -14.049 1.00 97.75 87 LEU A N 1
ATOM 683 C CA . LEU A 1 87 ? 8.284 3.961 -15.198 1.00 97.75 87 LEU A CA 1
ATOM 684 C C . LEU A 1 87 ? 9.759 3.542 -15.258 1.00 97.75 87 LEU A C 1
ATOM 686 O O . LEU A 1 87 ? 10.293 3.275 -16.333 1.00 97.75 87 LEU A O 1
ATOM 690 N N . ARG A 1 88 ? 10.429 3.442 -14.106 1.00 97.25 88 ARG A N 1
ATOM 691 C CA . ARG A 1 88 ? 11.817 2.960 -14.027 1.00 97.25 88 ARG A CA 1
ATOM 692 C C . ARG A 1 88 ? 11.940 1.480 -14.349 1.00 97.25 88 ARG A C 1
ATOM 694 O O . ARG A 1 88 ? 12.859 1.114 -15.076 1.00 97.25 88 ARG A O 1
ATOM 701 N N . TYR A 1 89 ? 11.025 0.660 -13.835 1.00 97.62 89 TYR A N 1
ATOM 702 C CA . TYR A 1 89 ? 10.933 -0.752 -14.195 1.00 97.62 89 TYR A CA 1
ATOM 703 C C . TYR A 1 89 ? 10.789 -0.913 -15.714 1.00 97.62 89 TYR A C 1
ATOM 705 O O . TYR A 1 89 ? 11.600 -1.592 -16.340 1.00 97.62 89 TYR A O 1
ATOM 713 N N . LEU A 1 90 ? 9.825 -0.210 -16.318 1.00 97.00 90 LEU A N 1
ATOM 714 C CA . LEU A 1 90 ? 9.553 -0.270 -17.752 1.00 97.00 90 LEU A CA 1
ATOM 715 C C . LEU A 1 90 ? 10.760 0.176 -18.581 1.00 97.00 90 LEU A C 1
ATOM 717 O O . LEU A 1 90 ? 11.171 -0.545 -19.480 1.00 97.00 90 LEU A O 1
ATOM 721 N N . ARG A 1 91 ? 11.392 1.304 -18.237 1.00 95.75 91 ARG A N 1
ATOM 722 C CA . ARG A 1 91 ? 12.599 1.790 -18.930 1.00 95.75 91 ARG A CA 1
ATOM 723 C C . ARG A 1 91 ? 13.763 0.804 -18.872 1.00 95.75 91 ARG A C 1
ATOM 725 O O . ARG A 1 91 ? 14.545 0.724 -19.811 1.00 95.75 91 ARG A O 1
ATOM 732 N N . ALA A 1 92 ? 13.900 0.080 -17.765 1.00 95.25 92 ALA A N 1
ATOM 733 C CA . ALA A 1 92 ? 14.930 -0.940 -17.616 1.00 95.25 92 ALA A CA 1
ATOM 734 C C . ALA A 1 92 ? 14.578 -2.250 -18.339 1.00 95.25 92 ALA A C 1
ATOM 736 O O . ALA A 1 92 ? 15.480 -2.998 -18.701 1.00 95.25 92 ALA A O 1
ATOM 737 N N . ARG A 1 93 ? 13.286 -2.534 -18.541 1.00 94.00 93 ARG A N 1
ATOM 738 C CA . ARG A 1 93 ? 12.789 -3.740 -19.215 1.00 94.00 93 ARG A CA 1
ATOM 739 C C . ARG A 1 93 ? 12.707 -3.586 -20.736 1.00 94.00 93 ARG A C 1
ATOM 741 O O . ARG A 1 93 ? 12.935 -4.560 -21.452 1.00 94.00 93 ARG A O 1
ATOM 748 N N . ALA A 1 94 ? 12.381 -2.382 -21.196 1.00 92.56 94 ALA A N 1
ATOM 749 C CA . ALA A 1 94 ? 12.164 -1.988 -22.581 1.00 92.56 94 ALA A CA 1
ATOM 750 C C . ALA A 1 94 ? 13.196 -0.925 -22.997 1.00 92.56 94 ALA A C 1
ATOM 752 O O . ALA A 1 94 ? 12.858 0.221 -23.283 1.00 92.56 94 ALA A O 1
ATOM 753 N N . GLU A 1 95 ? 14.476 -1.313 -23.032 1.00 87.50 95 GLU A N 1
ATOM 754 C CA . GLU A 1 95 ? 15.611 -0.398 -23.270 1.00 87.50 95 GLU A CA 1
ATOM 755 C C . GLU A 1 95 ? 15.562 0.327 -24.633 1.00 87.50 95 GLU A C 1
ATOM 757 O O . GLU A 1 95 ? 16.283 1.299 -24.844 1.00 87.50 95 GLU A O 1
ATOM 762 N N . LYS A 1 96 ? 14.705 -0.133 -25.554 1.00 89.44 96 LYS A N 1
ATOM 763 C CA . LYS A 1 96 ? 14.496 0.466 -26.880 1.00 89.44 96 LYS A CA 1
ATOM 764 C C . LYS A 1 96 ? 13.642 1.734 -26.852 1.00 89.44 96 LYS A C 1
ATOM 766 O O . LYS A 1 96 ? 13.693 2.497 -27.809 1.00 89.44 96 LYS A O 1
ATOM 771 N N . LEU A 1 97 ? 12.848 1.941 -25.801 1.00 91.19 97 LEU A N 1
ATOM 772 C CA . LEU A 1 97 ? 11.953 3.089 -25.704 1.00 91.19 97 LEU A CA 1
ATOM 773 C C . LEU A 1 97 ? 12.707 4.313 -25.184 1.00 91.19 97 LEU A C 1
ATOM 775 O O . LEU A 1 97 ? 13.429 4.257 -24.184 1.00 91.19 97 LEU A O 1
ATOM 779 N N . SER A 1 98 ? 12.480 5.459 -25.817 1.00 92.56 98 SER A N 1
ATOM 780 C CA . SER A 1 98 ? 12.868 6.750 -25.261 1.00 92.56 98 SER A CA 1
ATOM 781 C C . SER A 1 98 ? 12.092 7.058 -23.975 1.00 92.56 98 SER A C 1
ATOM 783 O O . SER A 1 98 ? 11.145 6.368 -23.581 1.00 92.56 98 SER A O 1
ATOM 785 N N . HIS A 1 99 ? 12.482 8.138 -23.293 1.00 87.56 99 HIS A N 1
ATOM 786 C CA . HIS A 1 99 ? 11.810 8.548 -22.064 1.00 87.56 99 HIS A CA 1
ATOM 787 C C . HIS A 1 99 ? 10.324 8.869 -22.283 1.00 87.56 99 HIS A C 1
ATOM 789 O O . HIS A 1 99 ? 9.503 8.382 -21.507 1.00 87.56 99 HIS A O 1
ATOM 795 N N . GLY A 1 100 ? 9.990 9.632 -23.330 1.00 90.94 100 GLY A N 1
ATOM 796 C CA . GLY A 1 100 ? 8.604 9.991 -23.643 1.00 90.94 100 GLY A CA 1
ATOM 797 C C . GLY A 1 100 ? 7.780 8.792 -24.115 1.00 90.94 100 GLY A C 1
ATOM 798 O O . GLY A 1 100 ? 6.646 8.614 -23.681 1.00 90.94 100 GLY A O 1
ATOM 799 N N . GLU A 1 101 ? 8.373 7.906 -24.921 1.00 95.19 101 GLU A N 1
ATOM 800 C CA . GLU A 1 101 ? 7.709 6.664 -25.343 1.00 95.19 101 GLU A CA 1
ATOM 801 C C . GLU A 1 101 ? 7.428 5.736 -24.159 1.00 95.19 101 GLU A C 1
ATOM 803 O O . GLU A 1 101 ? 6.388 5.086 -24.126 1.00 95.19 101 GLU A O 1
ATOM 808 N N . SER A 1 102 ? 8.312 5.709 -23.158 1.00 95.75 102 SER A N 1
ATOM 809 C CA . SER A 1 102 ? 8.100 4.924 -21.938 1.00 95.75 102 SER A CA 1
ATOM 810 C C . SER A 1 102 ? 6.913 5.432 -21.115 1.00 95.75 102 SER A C 1
ATOM 812 O O . SER A 1 102 ? 6.201 4.628 -20.523 1.00 95.75 102 SER A O 1
ATOM 814 N N . GLU A 1 103 ? 6.677 6.745 -21.063 1.00 95.94 103 GLU A N 1
ATOM 815 C CA . GLU A 1 103 ? 5.515 7.302 -20.354 1.00 95.94 103 GLU A CA 1
ATOM 816 C C . GLU A 1 103 ? 4.206 6.945 -21.058 1.00 95.94 103 GLU A C 1
ATOM 818 O O . GLU A 1 103 ? 3.293 6.422 -20.420 1.00 95.94 103 GLU A O 1
ATOM 823 N N . ALA A 1 104 ? 4.152 7.125 -22.381 1.00 96.88 104 ALA A N 1
ATOM 824 C CA . ALA A 1 104 ? 2.995 6.735 -23.182 1.00 96.88 104 ALA A CA 1
ATOM 825 C C . ALA A 1 104 ? 2.740 5.217 -23.128 1.00 96.88 104 ALA A C 1
ATOM 827 O O . ALA A 1 104 ? 1.596 4.774 -23.030 1.00 96.88 104 ALA A O 1
ATOM 828 N N . ALA A 1 105 ? 3.803 4.406 -23.154 1.00 97.19 105 ALA A N 1
ATOM 829 C CA . ALA A 1 105 ? 3.710 2.960 -22.987 1.00 97.19 105 ALA A CA 1
ATOM 830 C C . ALA A 1 105 ? 3.169 2.582 -21.603 1.00 97.19 105 ALA A C 1
ATOM 832 O O . ALA A 1 105 ? 2.301 1.718 -21.513 1.00 97.19 105 ALA A O 1
ATOM 833 N N . LEU A 1 106 ? 3.626 3.244 -20.534 1.00 97.69 106 LEU A N 1
ATOM 834 C CA . LEU A 1 106 ? 3.111 3.011 -19.187 1.00 97.69 106 LEU A CA 1
ATOM 835 C C . LEU A 1 106 ? 1.609 3.305 -19.102 1.00 97.69 106 LEU A C 1
ATOM 837 O O . LEU A 1 106 ? 0.878 2.506 -18.526 1.00 97.69 106 LEU A O 1
ATOM 841 N N . ASP A 1 107 ? 1.136 4.403 -19.693 1.00 97.38 107 ASP A N 1
ATOM 842 C CA . ASP A 1 107 ? -0.293 4.741 -19.692 1.00 97.38 107 ASP A CA 1
ATOM 843 C C . ASP A 1 107 ? -1.140 3.695 -20.420 1.00 97.38 107 ASP A C 1
ATOM 845 O O . ASP A 1 107 ? -2.174 3.274 -19.900 1.00 97.38 107 ASP A O 1
ATOM 849 N N . ARG A 1 108 ? -0.662 3.200 -21.564 1.00 97.56 108 ARG A N 1
ATOM 850 C CA . ARG A 1 108 ? -1.309 2.104 -22.302 1.00 97.56 108 ARG A CA 1
ATOM 851 C C . ARG A 1 108 ? -1.337 0.805 -21.498 1.00 97.56 108 ARG A C 1
ATOM 853 O O . ARG A 1 108 ? -2.377 0.153 -21.427 1.00 97.56 108 ARG A O 1
ATOM 860 N N . ILE A 1 109 ? -0.234 0.455 -20.828 1.00 97.81 109 ILE A N 1
ATOM 861 C CA . ILE A 1 109 ? -0.189 -0.721 -19.944 1.00 97.81 109 ILE A CA 1
ATOM 862 C C . ILE A 1 109 ? -1.190 -0.572 -18.793 1.00 97.81 109 ILE A C 1
ATOM 864 O O . ILE A 1 109 ? -1.897 -1.519 -18.453 1.00 97.81 109 ILE A O 1
ATOM 868 N N . LEU A 1 110 ? -1.301 0.624 -18.206 1.00 95.69 110 LEU A N 1
ATOM 869 C CA . LEU A 1 110 ? -2.275 0.901 -17.147 1.00 95.69 110 LEU A CA 1
ATOM 870 C C . LEU A 1 110 ? -3.732 0.806 -17.624 1.00 95.69 110 LEU A C 1
ATOM 872 O O . LEU A 1 110 ? -4.604 0.508 -16.811 1.00 95.69 110 LEU A O 1
ATOM 876 N N . GLN A 1 111 ? -3.982 1.002 -18.920 1.00 96.25 111 GLN A N 1
ATOM 877 C CA . GLN A 1 111 ? -5.280 0.805 -19.573 1.00 96.25 111 GLN A CA 1
ATOM 878 C C . GLN A 1 111 ? -5.541 -0.651 -20.004 1.00 96.25 111 GLN A C 1
ATOM 880 O O . GLN A 1 111 ? -6.630 -0.954 -20.486 1.00 96.25 111 GLN A O 1
ATOM 885 N N . GLY A 1 112 ? -4.582 -1.560 -19.795 1.00 95.38 112 GLY A N 1
ATOM 886 C CA . GLY A 1 112 ? -4.726 -2.997 -20.048 1.00 95.38 112 GLY A CA 1
ATOM 887 C C . GLY A 1 112 ? -4.024 -3.506 -21.307 1.00 95.38 112 GLY A C 1
ATOM 888 O O . GLY A 1 112 ? -4.123 -4.693 -21.614 1.00 95.38 112 GLY A O 1
ATOM 889 N N . GLU A 1 113 ? -3.301 -2.654 -22.034 1.00 97.19 113 GLU A N 1
ATOM 890 C CA . GLU A 1 113 ? -2.500 -3.105 -23.172 1.00 97.19 113 GLU A CA 1
ATOM 891 C C . GLU A 1 113 ? -1.215 -3.818 -22.726 1.00 97.19 113 GLU A C 1
ATOM 893 O O . GLU A 1 113 ? -0.660 -3.566 -21.658 1.00 97.19 113 GLU A O 1
ATOM 898 N N . VAL A 1 114 ? -0.696 -4.694 -23.587 1.00 97.00 114 VAL A N 1
ATOM 899 C CA . VAL A 1 114 ? 0.625 -5.306 -23.405 1.00 97.00 114 VAL A CA 1
ATOM 900 C C . VAL A 1 114 ? 1.622 -4.575 -24.293 1.00 97.00 114 VAL A C 1
ATOM 902 O O . VAL A 1 114 ? 1.454 -4.542 -25.512 1.00 97.00 114 VAL A O 1
ATOM 905 N N . VAL A 1 115 ? 2.675 -4.007 -23.704 1.00 95.31 115 VAL A N 1
ATOM 906 C CA . VAL A 1 115 ? 3.705 -3.256 -24.441 1.00 95.31 115 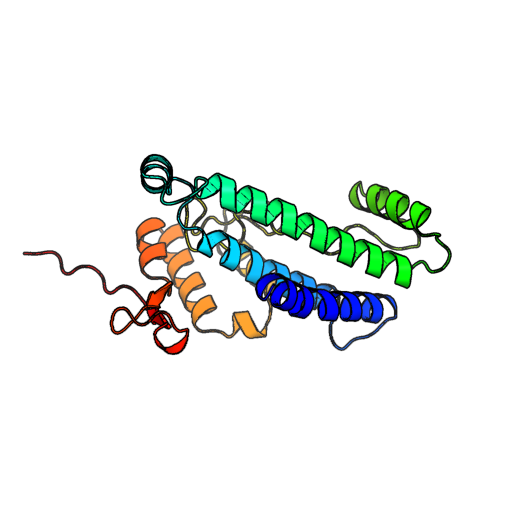VAL A CA 1
ATOM 907 C C . VAL A 1 115 ? 5.081 -3.808 -24.089 1.00 95.31 115 VAL A C 1
ATOM 909 O O . VAL A 1 115 ? 5.410 -3.943 -22.915 1.00 95.31 115 VAL A O 1
ATOM 912 N N . GLU A 1 116 ? 5.881 -4.166 -25.100 1.00 92.25 116 GLU A N 1
ATOM 913 C CA . GLU A 1 116 ? 7.222 -4.765 -24.922 1.00 92.25 116 GLU A CA 1
ATOM 914 C C . GLU A 1 116 ? 7.225 -5.990 -23.975 1.00 92.25 116 GLU A C 1
ATOM 916 O O . GLU A 1 116 ? 8.180 -6.253 -23.244 1.00 92.25 116 GLU A O 1
ATOM 921 N N . GLY A 1 117 ? 6.121 -6.749 -23.975 1.00 92.94 117 GLY A N 1
ATOM 922 C CA . GLY A 1 117 ? 5.929 -7.923 -23.119 1.00 92.94 117 GLY A CA 1
ATOM 923 C C . GLY A 1 117 ? 5.655 -7.612 -21.644 1.00 92.94 117 GLY A C 1
ATOM 924 O O . GLY A 1 117 ? 5.648 -8.540 -20.840 1.00 92.94 117 GLY A O 1
ATOM 925 N N . VAL A 1 118 ? 5.434 -6.344 -21.285 1.00 95.81 118 VAL A N 1
ATOM 926 C CA . VAL A 1 118 ? 5.023 -5.911 -19.944 1.00 95.81 118 VAL A CA 1
ATOM 927 C C . VAL A 1 118 ? 3.510 -5.729 -19.911 1.00 95.81 118 VAL A C 1
ATOM 929 O O . VAL A 1 118 ? 2.938 -5.066 -20.779 1.00 95.81 118 VAL A O 1
ATOM 932 N N . ARG A 1 119 ? 2.869 -6.313 -18.898 1.00 96.75 119 ARG A N 1
ATOM 933 C CA . ARG A 1 119 ? 1.426 -6.244 -18.643 1.00 96.75 119 ARG A CA 1
ATOM 934 C C . ARG A 1 119 ? 1.146 -5.478 -17.353 1.00 96.75 119 ARG A C 1
ATOM 936 O O . ARG A 1 119 ? 2.048 -5.220 -16.553 1.00 96.75 119 ARG A O 1
ATOM 943 N N . ARG A 1 120 ? -0.124 -5.143 -17.115 1.00 96.25 120 ARG A N 1
ATOM 944 C CA . ARG A 1 120 ? -0.562 -4.402 -15.921 1.00 96.25 120 ARG A CA 1
ATOM 945 C C . ARG A 1 120 ? -0.208 -5.118 -14.616 1.00 96.25 120 ARG A C 1
ATOM 947 O O . ARG A 1 120 ? 0.140 -4.462 -13.634 1.00 96.25 120 ARG A O 1
ATOM 954 N N . GLU A 1 121 ? -0.311 -6.439 -14.615 1.00 95.69 121 GLU A N 1
ATOM 955 C CA . GLU A 1 121 ? -0.012 -7.332 -13.495 1.00 95.69 121 GLU A CA 1
ATOM 956 C C . GLU A 1 121 ? 1.486 -7.446 -13.176 1.00 95.69 121 GLU A C 1
ATOM 958 O O . GLU A 1 121 ? 1.844 -7.847 -12.071 1.00 95.69 121 GLU A O 1
ATOM 963 N N . ASP A 1 122 ? 2.363 -7.052 -14.104 1.00 96.25 122 ASP A N 1
ATOM 964 C CA . ASP A 1 122 ? 3.811 -7.035 -13.879 1.00 96.25 122 ASP A CA 1
ATOM 965 C C . ASP A 1 122 ? 4.263 -5.735 -13.167 1.00 96.25 122 ASP A C 1
ATOM 967 O O . ASP A 1 122 ? 5.412 -5.617 -12.730 1.00 96.25 122 ASP A O 1
ATOM 971 N N . LEU A 1 123 ? 3.361 -4.751 -13.037 1.00 98.00 123 LEU A N 1
ATOM 972 C CA . LEU A 1 123 ? 3.606 -3.443 -12.430 1.00 98.00 123 LEU A CA 1
ATOM 973 C C . LEU A 1 123 ? 3.106 -3.356 -10.981 1.00 98.00 123 LEU A C 1
ATOM 975 O O . LEU A 1 123 ? 2.158 -4.027 -10.569 1.00 98.00 123 LEU A O 1
ATOM 979 N N . LEU A 1 124 ? 3.712 -2.445 -10.217 1.00 98.31 124 LEU A N 1
ATOM 980 C CA . LEU A 1 124 ? 3.255 -2.101 -8.875 1.00 98.31 124 LEU A CA 1
ATOM 981 C C . LEU A 1 124 ? 1.944 -1.311 -8.930 1.00 98.31 124 LEU A C 1
ATOM 983 O O . LEU A 1 124 ? 1.713 -0.514 -9.841 1.00 98.31 124 LEU A O 1
ATOM 987 N N . HIS A 1 125 ? 1.111 -1.469 -7.914 1.00 97.25 125 HIS A N 1
ATOM 988 C CA . HIS A 1 125 ? -0.163 -0.777 -7.778 1.00 97.25 125 HIS A CA 1
ATOM 989 C C . HIS A 1 125 ? -0.378 -0.273 -6.356 1.00 97.25 125 HIS A C 1
ATOM 991 O O . HIS A 1 125 ? 0.140 -0.824 -5.381 1.00 97.25 125 HIS A O 1
ATOM 997 N N . MET A 1 126 ? -1.158 0.800 -6.247 1.00 98.19 126 MET A N 1
ATOM 998 C CA . MET A 1 126 ? -1.666 1.258 -4.963 1.00 98.19 126 MET A CA 1
ATOM 999 C C . MET A 1 126 ? -2.763 0.292 -4.500 1.00 98.19 126 MET A C 1
ATOM 1001 O O . MET A 1 126 ? -3.678 0.036 -5.280 1.00 98.19 126 MET A O 1
ATOM 1005 N N . PRO A 1 127 ? -2.718 -0.228 -3.262 1.00 98.38 127 PRO A N 1
ATOM 1006 C CA . PRO A 1 127 ? -3.811 -1.019 -2.733 1.00 98.38 127 PRO A CA 1
ATOM 1007 C C . PRO A 1 127 ? -5.023 -0.116 -2.514 1.00 98.38 127 PRO A C 1
ATOM 1009 O O . PRO A 1 127 ? -4.873 1.072 -2.202 1.00 98.38 127 PRO A O 1
ATOM 1012 N N . HIS A 1 128 ? -6.220 -0.680 -2.618 1.00 98.50 128 HIS A N 1
ATOM 1013 C CA . HIS A 1 128 ? -7.465 0.016 -2.337 1.00 98.50 128 HIS A CA 1
ATOM 1014 C C . HIS A 1 128 ? -7.402 0.690 -0.947 1.00 98.50 128 HIS A C 1
ATOM 1016 O O . HIS A 1 128 ? -6.922 0.065 0.002 1.00 98.50 128 HIS A O 1
ATOM 1022 N N . PRO A 1 129 ? -7.881 1.937 -0.764 1.00 97.75 129 PRO A N 1
ATOM 1023 C CA . PRO A 1 129 ? -7.749 2.662 0.510 1.00 97.75 129 PRO A CA 1
ATOM 1024 C C . PRO A 1 129 ? -8.380 1.964 1.729 1.00 97.75 129 PRO A C 1
ATOM 1026 O O . PRO A 1 129 ? -8.004 2.235 2.875 1.00 97.75 129 PRO A O 1
ATOM 1029 N N . GLU A 1 130 ? -9.340 1.069 1.485 1.00 98.31 130 GLU A N 1
ATOM 1030 C CA . GLU A 1 130 ? -10.012 0.260 2.511 1.00 98.31 130 GLU A CA 1
ATOM 1031 C C . GLU A 1 130 ? -9.329 -1.091 2.781 1.00 98.31 130 GLU A C 1
ATOM 1033 O O . GLU A 1 130 ? -9.664 -1.761 3.757 1.00 98.31 130 GLU A O 1
ATOM 1038 N N . PHE A 1 131 ? -8.359 -1.491 1.953 1.00 98.62 131 PHE A N 1
ATOM 1039 C CA . PHE A 1 131 ? -7.668 -2.769 2.083 1.00 98.62 131 PHE A CA 1
ATOM 1040 C C . PHE A 1 131 ? -6.928 -2.868 3.418 1.00 98.62 131 PHE A C 1
ATOM 1042 O O . PHE A 1 131 ? -6.132 -1.996 3.773 1.00 98.62 131 PHE A O 1
ATOM 1049 N N . PHE A 1 132 ? -7.141 -3.980 4.127 1.00 97.75 132 PHE A N 1
ATOM 1050 C CA . PHE A 1 132 ? -6.357 -4.370 5.301 1.00 97.75 132 PHE A CA 1
ATOM 1051 C C . PHE A 1 132 ? -6.254 -3.260 6.366 1.00 97.75 132 PHE A C 1
ATOM 1053 O O . PHE A 1 132 ? -5.177 -2.974 6.898 1.00 97.75 132 PHE A O 1
ATOM 1060 N N . ARG A 1 133 ? -7.384 -2.609 6.672 1.00 9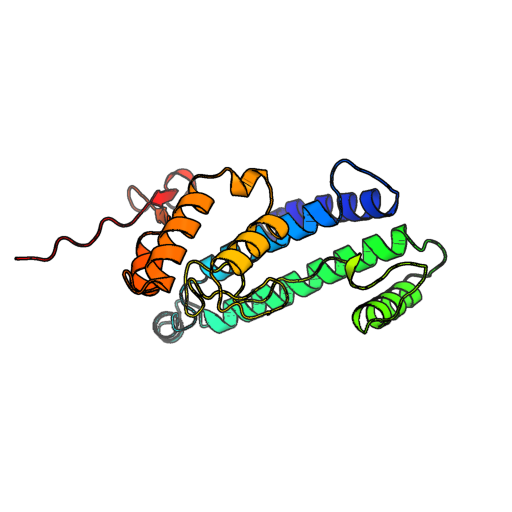7.31 133 ARG A N 1
ATOM 1061 C CA . ARG A 1 133 ? -7.497 -1.528 7.663 1.00 97.31 133 ARG A CA 1
ATOM 1062 C C . ARG A 1 133 ? -7.898 -2.074 9.038 1.00 97.31 133 ARG A C 1
ATOM 1064 O O . ARG A 1 133 ? -8.762 -2.936 9.158 1.00 97.31 133 ARG A O 1
ATOM 1071 N N . ARG A 1 134 ? -7.272 -1.544 10.087 1.00 95.31 134 ARG A N 1
ATOM 1072 C CA . ARG A 1 134 ? -7.530 -1.799 11.518 1.00 95.31 134 ARG A CA 1
ATOM 1073 C C . ARG A 1 134 ? -8.245 -0.650 12.199 1.00 95.31 134 ARG A C 1
ATOM 1075 O O . ARG A 1 134 ? -8.744 -0.815 13.301 1.00 95.31 134 ARG A O 1
ATOM 1082 N N . ARG A 1 135 ? -8.196 0.533 11.590 1.00 94.00 135 ARG A N 1
ATOM 1083 C CA . ARG A 1 135 ? -8.697 1.784 12.155 1.00 94.00 135 ARG A CA 1
ATOM 1084 C C . ARG A 1 135 ? -9.356 2.633 11.079 1.00 94.00 135 ARG A C 1
ATOM 1086 O O . ARG A 1 135 ? -9.034 2.514 9.891 1.00 94.00 135 ARG A O 1
ATOM 1093 N N . GLY A 1 136 ? -10.188 3.550 11.556 1.00 94.00 136 GLY A N 1
ATOM 1094 C CA . GLY A 1 136 ? -11.000 4.429 10.731 1.00 94.00 136 GLY A CA 1
ATOM 1095 C C . GLY A 1 136 ? -12.291 3.756 10.283 1.00 94.00 136 GLY A C 1
ATOM 1096 O O . GLY A 1 136 ? -12.579 2.615 10.639 1.00 94.00 136 GLY A O 1
ATOM 1097 N N . VAL A 1 137 ? -13.042 4.467 9.453 1.00 95.38 137 VAL A N 1
ATOM 1098 C CA . VAL A 1 137 ? -14.302 4.006 8.860 1.00 95.38 137 VAL A CA 1
ATOM 1099 C C . VAL A 1 137 ? -14.192 2.636 8.159 1.00 95.38 137 VAL A C 1
ATOM 1101 O O . VAL A 1 137 ? -15.141 1.855 8.269 1.00 95.38 137 VAL A O 1
ATOM 1104 N N . PRO A 1 138 ? -13.082 2.287 7.470 1.00 97.06 138 PRO A N 1
ATOM 1105 C CA . PRO A 1 138 ? -12.952 0.982 6.822 1.00 97.06 138 PRO A CA 1
ATOM 1106 C C . PRO A 1 138 ? -12.380 -0.129 7.718 1.00 97.06 138 PRO A C 1
ATOM 1108 O O . PRO A 1 138 ? -12.020 -1.189 7.204 1.00 97.06 138 PRO A O 1
ATOM 1111 N N . ALA A 1 139 ? -12.250 0.082 9.033 1.00 97.06 139 ALA A N 1
ATOM 1112 C CA . ALA A 1 139 ? -11.688 -0.920 9.938 1.00 97.06 139 ALA A CA 1
ATOM 1113 C C . ALA A 1 139 ? -12.387 -2.283 9.791 1.00 97.06 139 ALA A C 1
ATOM 1115 O O . ALA A 1 139 ? -13.612 -2.372 9.844 1.00 97.06 139 ALA A O 1
ATOM 1116 N N . PHE A 1 140 ? -11.587 -3.338 9.607 1.00 97.69 140 PHE A N 1
ATOM 1117 C CA . PHE A 1 140 ? -12.026 -4.733 9.476 1.00 97.69 140 PHE A CA 1
ATOM 1118 C C . PHE A 1 140 ? -12.991 -5.028 8.319 1.00 97.69 140 PHE A C 1
ATOM 1120 O O . PHE A 1 140 ? -13.530 -6.132 8.244 1.00 97.69 140 PHE A O 1
ATOM 1127 N N . ARG A 1 141 ? -13.170 -4.105 7.365 1.00 98.00 141 ARG A N 1
ATOM 1128 C CA . ARG A 1 141 ? -13.876 -4.426 6.122 1.00 98.00 141 ARG A CA 1
ATOM 1129 C C . ARG A 1 141 ? -13.075 -5.448 5.321 1.00 98.00 141 ARG A C 1
ATOM 1131 O O . ARG A 1 141 ? -11.859 -5.324 5.167 1.00 98.00 141 ARG A O 1
ATOM 1138 N N . MET A 1 142 ? -13.772 -6.439 4.774 1.00 98.38 142 MET A N 1
ATOM 1139 C CA . MET A 1 142 ? -13.173 -7.484 3.945 1.00 98.38 142 MET A CA 1
ATOM 1140 C C . MET A 1 142 ? -13.056 -7.019 2.487 1.00 98.38 142 MET A C 1
ATOM 1142 O O . MET A 1 142 ? -13.681 -7.573 1.588 1.00 98.38 142 MET A O 1
ATOM 1146 N N . VAL A 1 143 ? -12.287 -5.950 2.267 1.00 98.62 143 VAL A N 1
ATOM 1147 C CA . VAL A 1 143 ? -11.991 -5.397 0.936 1.00 98.62 143 VAL A CA 1
ATOM 1148 C C . VAL A 1 143 ? -10.585 -5.812 0.524 1.00 98.62 143 VAL A C 1
ATOM 1150 O O . VAL A 1 143 ? -9.652 -5.695 1.318 1.00 98.62 143 VAL A O 1
ATOM 1153 N N . GLY A 1 144 ? -10.447 -6.309 -0.701 1.00 98.38 144 GLY A N 1
ATOM 1154 C CA . GLY A 1 144 ? -9.224 -6.758 -1.349 1.00 98.38 144 GLY A CA 1
ATOM 1155 C C . GLY A 1 144 ? -8.305 -5.622 -1.774 1.00 98.38 144 GLY A C 1
ATOM 1156 O O . GLY A 1 144 ? -8.614 -4.441 -1.624 1.00 98.38 144 GLY A O 1
ATOM 1157 N N . ALA A 1 145 ? -7.131 -5.994 -2.279 1.00 97.69 145 ALA A N 1
ATOM 1158 C CA . ALA A 1 145 ? -6.090 -5.024 -2.605 1.00 97.69 145 ALA A CA 1
ATOM 1159 C C . ALA A 1 145 ? -6.446 -4.228 -3.867 1.00 97.69 145 ALA A C 1
ATOM 1161 O O . ALA A 1 145 ? -6.030 -3.083 -3.970 1.00 97.69 145 ALA A O 1
ATOM 1162 N N . GLU A 1 146 ? -7.265 -4.780 -4.763 1.00 96.06 146 GLU A N 1
ATOM 1163 C CA . GLU A 1 146 ? -7.755 -4.094 -5.966 1.00 96.06 146 GLU A CA 1
ATOM 1164 C C . GLU A 1 146 ? -9.205 -3.600 -5.787 1.00 96.06 146 GLU A C 1
ATOM 1166 O O . GLU A 1 146 ? -9.825 -3.105 -6.724 1.00 96.06 146 GLU A O 1
ATOM 1171 N N . GLY A 1 147 ? -9.755 -3.699 -4.570 1.00 97.38 147 GLY A N 1
ATOM 1172 C CA . GLY A 1 147 ? -11.108 -3.244 -4.234 1.00 97.38 147 GLY A CA 1
ATOM 1173 C C . GLY A 1 147 ? -12.178 -4.335 -4.273 1.00 97.38 147 GLY A C 1
ATOM 1174 O O . GLY A 1 147 ? -13.361 -4.030 -4.137 1.00 97.38 147 GLY A O 1
ATOM 1175 N N . GLU A 1 148 ? -11.798 -5.605 -4.423 1.00 97.75 148 GLU A N 1
ATOM 1176 C CA . GLU A 1 148 ? -12.742 -6.723 -4.411 1.00 97.75 148 GLU A CA 1
ATOM 1177 C C . GLU A 1 148 ? -13.416 -6.848 -3.041 1.00 97.75 148 GLU A C 1
ATOM 1179 O O . GLU A 1 148 ? -12.742 -6.863 -2.015 1.00 97.75 148 GLU A O 1
ATOM 1184 N N . VAL A 1 149 ? -14.740 -6.969 -2.987 1.00 98.12 149 VAL A N 1
ATOM 1185 C CA . VAL A 1 149 ? -15.445 -7.154 -1.711 1.00 98.12 149 VAL A CA 1
ATOM 1186 C C . VAL A 1 149 ? -15.632 -8.643 -1.450 1.00 98.12 149 VAL A C 1
ATOM 1188 O O . VAL A 1 149 ? -16.204 -9.361 -2.267 1.00 98.12 149 VAL A O 1
ATOM 1191 N N . PHE A 1 150 ? -15.169 -9.103 -0.293 1.00 98.38 150 PHE A N 1
ATOM 1192 C CA . PHE A 1 150 ? -15.332 -10.476 0.161 1.00 98.38 150 PHE A CA 1
ATOM 1193 C C . PHE A 1 150 ? -16.489 -10.558 1.153 1.00 98.38 150 PHE A C 1
ATOM 1195 O O . PHE A 1 150 ? -16.609 -9.738 2.061 1.00 98.38 150 PHE A O 1
ATOM 1202 N N . THR A 1 151 ? -17.322 -11.583 1.006 1.00 96.81 151 THR A N 1
ATOM 1203 C CA . THR A 1 151 ? -18.370 -11.938 1.977 1.00 96.81 151 THR A CA 1
ATOM 1204 C C . THR A 1 151 ? -17.990 -13.155 2.817 1.00 96.81 151 THR A C 1
ATOM 1206 O O . THR A 1 151 ? -18.594 -13.394 3.856 1.00 96.81 151 THR A O 1
ATOM 1209 N N . ASP A 1 152 ? -16.988 -13.919 2.374 1.00 97.38 152 ASP A N 1
ATOM 1210 C CA . ASP A 1 152 ? -16.471 -15.099 3.058 1.00 97.38 152 ASP A CA 1
ATOM 1211 C C . ASP A 1 152 ? -15.120 -14.803 3.726 1.00 97.38 152 ASP A C 1
ATOM 1213 O O . ASP A 1 152 ? -14.159 -14.362 3.083 1.00 97.38 152 ASP A O 1
ATOM 1217 N N . LEU A 1 153 ? -15.038 -15.092 5.026 1.00 97.81 153 LEU A N 1
ATOM 1218 C CA . LEU A 1 153 ? -13.837 -14.859 5.825 1.00 97.81 153 LEU A CA 1
ATOM 1219 C C . LEU A 1 153 ? -12.666 -15.735 5.362 1.00 97.81 153 LEU A C 1
ATOM 1221 O O . LEU A 1 153 ? -11.517 -15.288 5.388 1.00 97.81 153 LEU A O 1
ATOM 1225 N N . ALA A 1 154 ? -12.920 -16.975 4.936 1.00 98.06 154 ALA A N 1
ATOM 1226 C CA . ALA A 1 154 ? -11.854 -17.882 4.523 1.00 98.06 154 ALA A CA 1
ATOM 1227 C C . ALA A 1 154 ? -11.177 -17.386 3.233 1.00 98.06 154 ALA A C 1
ATOM 1229 O O . ALA A 1 154 ? -9.945 -17.313 3.167 1.00 98.06 154 ALA A O 1
ATOM 1230 N N . ALA A 1 155 ? -11.972 -16.960 2.251 1.00 98.38 155 ALA A N 1
ATOM 1231 C CA . ALA A 1 155 ? -11.516 -16.355 1.008 1.00 98.38 155 ALA A CA 1
ATOM 1232 C C . ALA A 1 155 ? -10.725 -15.066 1.264 1.00 98.38 155 ALA A C 1
ATOM 1234 O O . ALA A 1 155 ? -9.630 -14.896 0.717 1.00 98.38 155 ALA A O 1
ATOM 1235 N N . PHE A 1 156 ? -11.210 -14.193 2.154 1.00 98.56 156 PHE A N 1
ATOM 1236 C CA . PHE A 1 156 ? -10.480 -12.975 2.500 1.00 98.56 156 PHE A CA 1
ATOM 1237 C C . PHE A 1 156 ? -9.148 -13.279 3.203 1.00 98.56 156 PHE A C 1
ATOM 1239 O O . PHE A 1 156 ? -8.118 -12.695 2.874 1.00 98.56 156 PHE A O 1
ATOM 1246 N N . ARG A 1 157 ? -9.102 -14.263 4.110 1.00 98.00 157 ARG A N 1
ATOM 1247 C CA . ARG A 1 157 ? -7.845 -14.695 4.748 1.00 98.00 157 ARG A CA 1
ATOM 1248 C C . ARG A 1 157 ? -6.836 -15.244 3.742 1.00 98.00 157 ARG A C 1
ATOM 1250 O O . ARG A 1 157 ? -5.650 -14.928 3.842 1.00 98.00 157 ARG A O 1
ATOM 1257 N N . GLN A 1 158 ? -7.283 -16.040 2.772 1.00 98.25 158 GLN A N 1
ATOM 1258 C CA . GLN A 1 158 ? -6.420 -16.516 1.687 1.00 98.25 158 GLN A CA 1
ATOM 1259 C C . GLN A 1 158 ? -5.909 -15.353 0.831 1.00 98.25 158 GLN A C 1
ATOM 1261 O O . GLN A 1 158 ? -4.737 -15.335 0.450 1.00 98.25 158 GLN A O 1
ATOM 1266 N N . HIS A 1 159 ? -6.752 -14.350 0.579 1.00 98.38 159 HIS A N 1
ATOM 1267 C CA . HIS A 1 159 ? -6.340 -13.117 -0.082 1.00 98.38 159 HIS A CA 1
ATOM 1268 C C . HIS A 1 159 ? -5.236 -12.393 0.698 1.00 98.38 159 HIS A C 1
ATOM 1270 O O . HIS A 1 159 ? -4.165 -12.154 0.147 1.00 98.38 159 HIS A O 1
ATOM 1276 N N . LEU A 1 160 ? -5.415 -12.166 2.004 1.00 98.19 160 LEU A N 1
ATOM 1277 C CA . LEU A 1 160 ? -4.387 -11.563 2.864 1.00 98.19 160 LEU A CA 1
ATOM 1278 C C . LEU A 1 160 ? -3.069 -12.350 2.845 1.00 98.19 160 LEU A C 1
ATOM 1280 O O . LEU A 1 160 ? -1.993 -11.755 2.804 1.00 98.19 160 LEU A O 1
ATOM 1284 N N . VAL A 1 161 ? -3.136 -13.684 2.837 1.00 97.44 161 VAL A N 1
ATOM 1285 C CA . VAL A 1 161 ? -1.950 -14.548 2.749 1.00 97.44 161 VAL A CA 1
ATOM 1286 C C . VAL A 1 161 ? -1.183 -14.340 1.441 1.00 97.44 161 VAL A C 1
ATOM 1288 O O . VAL A 1 161 ? 0.048 -14.293 1.460 1.00 97.44 161 VAL A O 1
ATOM 1291 N N . ARG A 1 162 ? -1.890 -14.189 0.317 1.00 97.38 162 ARG A N 1
ATOM 1292 C CA . ARG A 1 162 ? -1.277 -13.933 -0.996 1.00 97.38 162 ARG A CA 1
ATOM 1293 C C . ARG A 1 162 ? -0.740 -12.508 -1.120 1.00 97.38 162 ARG A C 1
ATOM 1295 O O . ARG A 1 162 ? 0.299 -12.310 -1.745 1.00 97.38 162 ARG A O 1
ATOM 1302 N N . SER A 1 163 ? -1.414 -11.535 -0.511 1.00 97.94 163 SER A N 1
ATOM 1303 C CA . SER A 1 163 ? -1.139 -10.107 -0.704 1.00 97.94 163 SER A CA 1
ATOM 1304 C C . SER A 1 163 ? -0.147 -9.500 0.287 1.00 97.94 163 SER A C 1
ATOM 1306 O O . SER A 1 163 ? 0.335 -8.397 0.026 1.00 97.94 163 SER A O 1
ATOM 1308 N N . LEU A 1 164 ? 0.166 -10.169 1.403 1.00 98.25 164 LEU A N 1
ATOM 1309 C CA . LEU A 1 164 ? 1.036 -9.635 2.458 1.00 98.25 164 LEU A CA 1
ATOM 1310 C C . LEU A 1 164 ? 2.398 -10.356 2.546 1.00 98.25 164 LEU A C 1
ATOM 1312 O O . LEU A 1 164 ? 2.504 -11.530 2.182 1.00 98.25 164 LEU A O 1
ATOM 1316 N N . PRO A 1 165 ? 3.454 -9.685 3.059 1.00 97.94 165 PRO A N 1
ATOM 1317 C CA . PRO A 1 165 ? 4.780 -10.278 3.209 1.00 97.94 165 PRO A CA 1
ATOM 1318 C C . PRO A 1 165 ? 4.783 -11.436 4.203 1.00 97.94 165 PRO A C 1
ATOM 1320 O O . PRO A 1 165 ? 4.204 -11.337 5.283 1.00 97.94 165 PRO A O 1
ATOM 1323 N N . ASP A 1 166 ? 5.523 -12.493 3.892 1.00 95.19 166 ASP A N 1
ATOM 1324 C CA . ASP A 1 166 ? 5.610 -13.703 4.718 1.00 95.19 166 ASP A CA 1
ATOM 1325 C C . ASP A 1 166 ? 6.138 -13.410 6.127 1.00 95.19 166 ASP A C 1
ATOM 1327 O O . ASP A 1 166 ? 5.573 -13.869 7.120 1.00 95.19 166 ASP A O 1
ATOM 1331 N N . SER A 1 167 ? 7.151 -12.546 6.222 1.00 94.12 167 SER A N 1
ATOM 1332 C CA . SER A 1 167 ? 7.701 -12.069 7.495 1.00 94.12 167 SER A CA 1
ATOM 1333 C C . SER A 1 167 ? 6.661 -11.350 8.354 1.00 94.12 167 SER A C 1
ATOM 1335 O O . SER A 1 167 ? 6.663 -11.467 9.577 1.00 94.12 167 SER A O 1
ATOM 1337 N N . TYR A 1 168 ? 5.738 -10.627 7.720 1.00 94.81 168 TYR A N 1
ATOM 1338 C CA . TYR A 1 168 ? 4.657 -9.953 8.417 1.00 94.81 168 TYR A CA 1
ATOM 1339 C C . TYR A 1 168 ? 3.554 -10.933 8.840 1.00 94.81 168 TYR A C 1
ATOM 1341 O O . TYR A 1 168 ? 3.035 -10.813 9.949 1.00 94.81 168 TYR A O 1
ATOM 1349 N N . ARG A 1 169 ? 3.245 -11.947 8.022 1.00 95.38 169 ARG A N 1
ATOM 1350 C CA . ARG A 1 169 ? 2.274 -13.002 8.368 1.00 95.38 169 ARG A CA 1
ATOM 1351 C C . ARG A 1 169 ? 2.688 -13.806 9.604 1.00 95.38 169 ARG A C 1
ATOM 1353 O O . ARG A 1 169 ? 1.831 -14.282 10.338 1.00 95.38 169 ARG A O 1
ATOM 1360 N N . ALA A 1 170 ? 3.989 -13.915 9.867 1.00 93.12 170 ALA A N 1
ATOM 1361 C CA . ALA A 1 170 ? 4.521 -14.541 11.077 1.00 93.12 170 ALA A CA 1
ATOM 1362 C C . ALA A 1 170 ? 4.438 -13.647 12.335 1.00 93.12 170 ALA A C 1
ATOM 1364 O O . ALA A 1 170 ? 4.741 -14.101 13.439 1.00 93.12 170 ALA A O 1
ATOM 1365 N N . SER A 1 171 ? 4.056 -12.374 12.195 1.00 92.38 171 SER A N 1
ATOM 1366 C CA . SER A 1 171 ? 4.047 -11.421 13.306 1.00 92.38 171 SER A CA 1
ATOM 1367 C C . SER A 1 171 ? 2.842 -11.596 14.234 1.00 92.38 171 SER A C 1
ATOM 1369 O O . SER A 1 171 ? 1.755 -12.006 13.825 1.00 92.38 171 SER A O 1
ATOM 1371 N N . ARG A 1 172 ? 3.026 -11.204 15.501 1.00 91.56 172 ARG A N 1
ATOM 1372 C CA . ARG A 1 172 ? 1.942 -11.099 16.490 1.00 91.56 172 ARG A CA 1
ATOM 1373 C C . ARG A 1 172 ? 0.822 -10.173 16.012 1.00 91.56 172 ARG A C 1
ATOM 1375 O O . ARG A 1 172 ? -0.345 -10.510 16.131 1.00 91.56 172 ARG A O 1
ATOM 1382 N N . ASP A 1 173 ? 1.197 -9.052 15.413 1.00 90.81 173 ASP A N 1
ATOM 1383 C CA . ASP A 1 173 ? 0.280 -8.033 14.910 1.00 90.81 173 ASP A CA 1
ATOM 1384 C C . ASP A 1 173 ? -0.676 -8.567 13.825 1.00 90.81 173 ASP A C 1
ATOM 1386 O O . ASP A 1 173 ? -1.861 -8.243 13.822 1.00 90.81 173 ASP A O 1
ATOM 1390 N N . PHE A 1 174 ? -0.189 -9.430 12.924 1.00 95.19 174 PHE A N 1
ATOM 1391 C CA . PHE A 1 174 ? -1.055 -10.087 11.941 1.00 95.19 174 PHE A CA 1
ATOM 1392 C C . PHE A 1 174 ? -2.005 -11.098 12.591 1.00 95.19 174 PHE A C 1
ATOM 1394 O O . PHE A 1 174 ? -3.168 -11.181 12.207 1.00 95.19 174 PHE A O 1
ATOM 1401 N N . ARG A 1 175 ? -1.531 -11.850 13.591 1.00 95.38 175 ARG A N 1
ATOM 1402 C CA . ARG A 1 175 ? -2.365 -12.799 14.339 1.00 95.38 175 ARG A CA 1
ATOM 1403 C C . ARG A 1 175 ? -3.507 -12.089 15.066 1.00 95.38 175 ARG A C 1
ATOM 1405 O O . ARG A 1 175 ? -4.656 -12.475 14.891 1.00 95.38 175 ARG A O 1
ATOM 1412 N N . GLU A 1 176 ? -3.196 -11.018 15.790 1.00 94.50 176 GLU A N 1
ATOM 1413 C CA . GLU 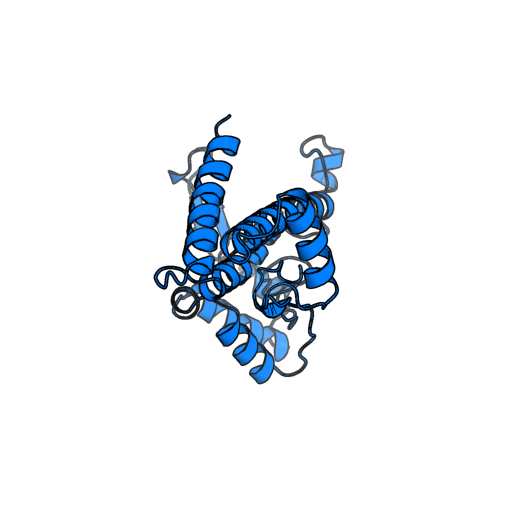A 1 176 ? -4.187 -10.200 16.502 1.00 94.50 176 GLU A CA 1
ATOM 1414 C C . GLU A 1 176 ? -5.208 -9.586 15.536 1.00 94.50 176 GLU A C 1
ATOM 1416 O O . GLU A 1 176 ? -6.404 -9.587 15.818 1.00 94.50 176 GLU A O 1
ATOM 1421 N N . TYR A 1 177 ? -4.766 -9.129 14.356 1.00 96.25 177 TYR A N 1
ATOM 1422 C CA . TYR A 1 177 ? -5.689 -8.676 13.314 1.00 96.25 177 TYR A CA 1
ATOM 1423 C C . TYR A 1 177 ? -6.660 -9.777 12.880 1.00 96.25 177 TYR A C 1
ATOM 1425 O O . TYR A 1 177 ? -7.855 -9.522 12.767 1.00 96.25 177 TYR A O 1
ATOM 1433 N N . GLN A 1 178 ? -6.162 -10.992 12.634 1.00 97.38 178 GLN A N 1
ATOM 1434 C CA . GLN A 1 178 ? -6.992 -12.115 12.194 1.00 97.38 178 GLN A CA 1
ATOM 1435 C C . GLN A 1 178 ? -8.009 -12.518 13.268 1.00 97.38 178 GLN A C 1
ATOM 1437 O O . GLN A 1 178 ? -9.161 -12.796 12.940 1.00 97.38 178 GLN A O 1
ATOM 1442 N N . GLU A 1 179 ? -7.607 -12.530 14.538 1.00 96.81 179 GLU A N 1
ATOM 1443 C CA . GLU A 1 179 ? -8.494 -12.800 15.676 1.00 96.81 179 GLU A CA 1
ATOM 1444 C C . GLU A 1 179 ? -9.597 -11.738 15.781 1.00 96.81 179 GLU A C 1
ATOM 1446 O O . GLU A 1 179 ? -10.779 -12.081 15.802 1.00 96.81 179 GLU A O 1
ATOM 1451 N N . ALA A 1 180 ? -9.230 -10.455 15.746 1.00 97.00 180 ALA A N 1
ATOM 1452 C CA . ALA A 1 180 ? -10.180 -9.347 15.798 1.00 97.00 180 ALA A CA 1
ATOM 1453 C C . ALA A 1 180 ? -11.135 -9.337 14.592 1.00 97.00 180 ALA A C 1
ATOM 1455 O O . ALA A 1 180 ? -12.341 -9.190 14.765 1.00 97.00 180 ALA A O 1
ATOM 1456 N N . LEU A 1 181 ? -10.624 -9.575 13.381 1.00 97.81 181 LEU A N 1
ATOM 1457 C CA . LEU A 1 181 ? -11.433 -9.703 12.168 1.00 97.81 181 LEU A CA 1
ATOM 1458 C C . LEU A 1 181 ? -12.486 -10.811 12.300 1.00 97.81 181 LEU A C 1
ATOM 1460 O O . LEU A 1 181 ? -13.619 -10.633 11.870 1.00 97.81 181 LEU A O 1
ATOM 1464 N N . THR A 1 182 ? -12.117 -11.938 12.910 1.00 98.00 182 THR A N 1
ATOM 1465 C CA . THR A 1 182 ? -13.038 -13.063 13.141 1.00 98.00 182 THR A CA 1
ATOM 1466 C C . THR A 1 182 ? -14.189 -12.636 14.031 1.00 98.00 182 THR A C 1
ATOM 1468 O O . THR A 1 182 ? -15.342 -12.800 13.656 1.00 98.00 182 THR A O 1
ATOM 1471 N N . GLN A 1 183 ? -13.868 -12.001 15.159 1.00 97.81 183 GLN A N 1
ATOM 1472 C CA . GLN A 1 183 ? -14.867 -11.529 16.113 1.00 97.81 183 GLN A CA 1
ATOM 1473 C C . GLN A 1 183 ? -15.801 -10.480 15.495 1.00 9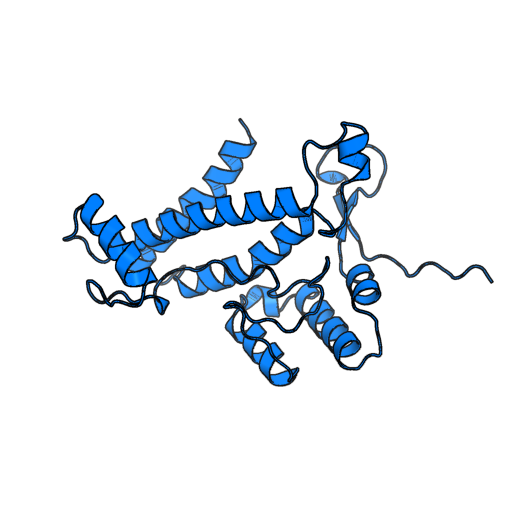7.81 183 GLN A C 1
ATOM 1475 O O . GLN A 1 183 ? -17.005 -10.502 15.740 1.00 97.81 183 GLN A O 1
ATOM 1480 N N . VAL A 1 184 ? -15.266 -9.593 14.647 1.00 97.62 184 VAL A N 1
ATOM 1481 C CA . VAL A 1 184 ? -16.070 -8.596 13.926 1.00 97.62 184 VAL A CA 1
ATOM 1482 C C . VAL A 1 184 ? -17.023 -9.249 12.930 1.00 97.62 184 VAL A C 1
ATOM 1484 O O . VAL A 1 184 ? -18.197 -8.895 12.889 1.00 97.62 184 VAL A O 1
ATOM 1487 N N . VAL A 1 185 ? -16.549 -10.220 12.148 1.00 97.00 185 VAL A N 1
ATOM 1488 C CA . VAL A 1 185 ? -17.383 -10.923 11.159 1.00 97.00 185 VAL A CA 1
ATOM 1489 C C . VAL A 1 185 ? -18.451 -11.788 11.832 1.00 97.00 185 VAL A C 1
ATOM 1491 O O . VAL A 1 185 ? -19.580 -11.847 11.355 1.00 97.00 185 VAL A O 1
ATOM 1494 N N . GLU A 1 186 ? -18.124 -12.418 12.959 1.00 96.56 186 GLU A N 1
ATOM 1495 C CA . GLU A 1 186 ? -19.071 -13.185 13.778 1.00 96.56 186 GLU A CA 1
ATOM 1496 C C . GLU A 1 186 ? -20.053 -12.294 14.559 1.00 96.56 186 GLU A C 1
ATOM 1498 O O . GLU A 1 186 ? -21.003 -12.798 15.154 1.00 96.56 186 GLU A O 1
ATOM 1503 N N . GLY A 1 187 ? -19.836 -10.975 14.578 1.00 96.31 187 GLY A N 1
ATOM 1504 C CA . GLY A 1 187 ? -20.660 -10.016 15.314 1.00 96.31 187 GLY A CA 1
ATOM 1505 C C . GLY A 1 187 ? -20.457 -10.042 16.832 1.00 96.31 187 GLY A C 1
ATOM 1506 O O . GLY A 1 187 ? -21.230 -9.423 17.560 1.00 96.31 187 GLY A O 1
ATOM 1507 N N . THR A 1 188 ? -19.425 -10.734 17.324 1.00 96.62 188 THR A N 1
ATOM 1508 C CA . THR A 1 188 ? -19.089 -10.802 18.756 1.00 96.62 188 THR A CA 1
ATOM 1509 C C . THR A 1 188 ? -18.325 -9.571 19.245 1.00 96.62 188 THR A C 1
ATOM 1511 O O . THR A 1 188 ? -18.241 -9.343 20.451 1.00 96.62 188 THR A O 1
ATOM 1514 N N . LEU A 1 189 ? -17.792 -8.760 18.325 1.00 95.38 189 LEU A N 1
ATOM 1515 C CA . LEU A 1 189 ? -17.116 -7.499 18.618 1.00 95.38 189 LEU A CA 1
ATOM 1516 C C . LEU A 1 189 ? -17.457 -6.453 17.554 1.00 95.38 189 LEU A C 1
ATOM 1518 O O . LEU A 1 189 ? -17.432 -6.754 16.364 1.00 95.38 189 LEU A O 1
ATOM 1522 N N . GLN A 1 190 ? -17.731 -5.209 17.945 1.00 95.75 190 GLN A N 1
ATOM 1523 C CA . GLN A 1 190 ? -17.909 -4.140 16.960 1.00 95.75 190 GLN A CA 1
ATOM 1524 C C . GLN A 1 190 ? -16.557 -3.714 16.372 1.00 95.75 190 GLN A C 1
ATOM 1526 O O . GLN A 1 190 ? -15.528 -3.734 17.051 1.00 95.75 190 GLN A O 1
ATOM 1531 N N . ALA A 1 191 ? -16.540 -3.271 15.111 1.00 94.31 191 ALA A N 1
ATOM 1532 C CA . ALA A 1 191 ? -15.304 -2.861 14.430 1.00 94.31 191 ALA A CA 1
ATOM 1533 C C . ALA A 1 191 ? -14.540 -1.743 15.169 1.00 94.31 191 ALA A C 1
ATOM 1535 O O . ALA A 1 191 ? -13.310 -1.732 15.175 1.00 94.31 191 ALA A O 1
ATOM 1536 N N . GLU A 1 192 ? -15.253 -0.822 15.822 1.00 91.38 192 GLU A N 1
ATOM 1537 C CA . GLU A 1 192 ? -14.652 0.253 16.620 1.00 91.38 192 GLU A CA 1
ATOM 1538 C C . GLU A 1 192 ? -13.965 -0.279 17.889 1.00 91.38 192 GLU A C 1
ATOM 1540 O O . GLU A 1 192 ? -12.833 0.100 18.194 1.00 91.38 192 GLU A O 1
ATOM 1545 N N . GLU A 1 193 ? -14.595 -1.229 18.581 1.00 92.69 193 GLU A N 1
ATOM 1546 C CA . GLU A 1 193 ? -14.022 -1.887 19.760 1.00 92.69 193 GLU A CA 1
ATOM 1547 C C . GLU A 1 193 ? -12.797 -2.729 19.379 1.00 92.69 193 GLU A C 1
ATOM 1549 O O . GLU A 1 193 ? 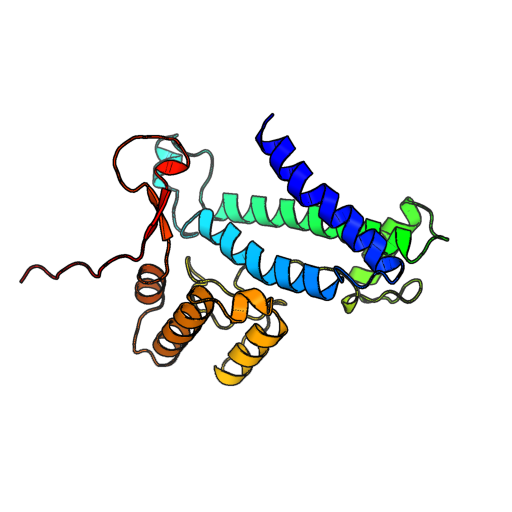-11.760 -2.686 20.046 1.00 92.69 193 GLU A O 1
ATOM 1554 N N . ALA A 1 194 ? -12.884 -3.452 18.259 1.00 94.00 194 ALA A N 1
ATOM 1555 C CA . ALA A 1 194 ? -11.770 -4.190 17.675 1.00 94.00 194 ALA A CA 1
ATOM 1556 C C . ALA A 1 194 ? -10.591 -3.268 17.328 1.00 94.00 194 ALA A C 1
ATOM 1558 O O . ALA A 1 194 ? -9.436 -3.598 17.605 1.00 94.00 194 ALA A O 1
ATOM 1559 N N . ALA A 1 195 ? -10.869 -2.081 16.779 1.00 92.00 195 ALA A N 1
ATOM 1560 C CA . ALA A 1 195 ? -9.850 -1.094 16.434 1.00 92.00 195 ALA A CA 1
ATOM 1561 C C . ALA A 1 195 ? -9.123 -0.544 17.673 1.00 92.00 195 ALA A C 1
ATOM 1563 O O . ALA A 1 195 ? -7.912 -0.300 17.618 1.00 92.00 195 ALA A O 1
ATOM 1564 N N . GLY A 1 196 ? -9.840 -0.379 18.791 1.00 88.12 196 GLY A N 1
ATOM 1565 C CA . GLY A 1 196 ? -9.273 0.019 20.083 1.00 88.12 196 GLY A CA 1
ATOM 1566 C C . GLY A 1 196 ? -8.297 -1.013 20.658 1.00 88.12 196 GLY A C 1
ATOM 1567 O O . GLY A 1 196 ? -7.250 -0.645 21.186 1.00 88.12 196 GLY A O 1
ATOM 1568 N N . LYS A 1 197 ? -8.578 -2.309 20.468 1.00 87.38 197 LYS A N 1
ATOM 1569 C CA . LYS A 1 197 ? -7.711 -3.412 20.928 1.00 87.38 197 LYS A CA 1
ATOM 1570 C C . LYS A 1 197 ? -6.432 -3.582 20.105 1.00 87.38 197 LYS A C 1
ATOM 1572 O O . LYS A 1 197 ? -5.516 -4.282 20.528 1.00 87.38 197 LYS A O 1
ATOM 1577 N N . MET A 1 198 ? -6.341 -2.966 18.928 1.00 88.12 198 MET A N 1
ATOM 1578 C CA . MET A 1 198 ? -5.140 -3.075 18.101 1.00 88.12 198 MET A CA 1
ATOM 1579 C C . MET A 1 198 ? -4.021 -2.186 18.658 1.00 88.12 198 MET A C 1
ATOM 1581 O O . MET A 1 198 ? -4.301 -1.062 19.088 1.00 88.12 198 MET A O 1
ATOM 1585 N N . PRO A 1 199 ? -2.740 -2.607 18.602 1.00 79.50 199 PRO A N 1
ATOM 1586 C CA . PRO A 1 199 ? -1.635 -1.776 19.053 1.00 79.50 199 PRO A CA 1
ATOM 1587 C C . PRO A 1 199 ? -1.649 -0.399 18.381 1.00 79.50 199 PRO A C 1
ATOM 1589 O O . PRO A 1 199 ? -1.857 -0.259 17.169 1.00 79.50 199 PRO A O 1
ATOM 1592 N N . SER A 1 200 ? -1.437 0.639 19.183 1.00 72.69 200 SER A N 1
ATOM 1593 C CA . SER A 1 200 ? -1.234 2.014 18.731 1.00 72.69 200 SER A CA 1
ATOM 1594 C C . SER A 1 200 ? 0.132 2.505 19.170 1.00 72.69 200 SER A C 1
ATOM 1596 O O . SER A 1 200 ? 0.631 2.160 20.240 1.00 72.69 200 SER A O 1
ATOM 1598 N N . LEU A 1 201 ? 0.750 3.328 18.332 1.00 68.69 201 LEU A N 1
ATOM 1599 C CA . LEU A 1 201 ? 1.981 4.002 18.693 1.00 68.69 201 LEU A CA 1
ATOM 1600 C C . LEU A 1 201 ? 1.623 5.207 19.579 1.00 68.69 201 LEU A C 1
ATOM 1602 O O . LEU A 1 201 ? 1.001 6.157 19.105 1.00 68.69 201 LEU A O 1
ATOM 1606 N N . ARG A 1 202 ? 1.985 5.172 20.864 1.00 66.75 202 ARG A N 1
ATOM 1607 C CA . ARG A 1 202 ? 1.679 6.237 21.833 1.00 66.75 202 ARG A CA 1
ATOM 1608 C C . ARG A 1 202 ? 2.929 6.723 22.540 1.00 66.75 202 ARG A C 1
ATOM 1610 O O . ARG A 1 202 ? 3.902 5.988 22.689 1.00 66.75 202 ARG A O 1
ATOM 1617 N N . ARG A 1 203 ? 2.898 7.974 23.002 1.00 72.25 203 ARG A N 1
ATOM 1618 C CA . ARG A 1 203 ? 3.911 8.471 23.935 1.00 72.25 203 ARG A CA 1
ATOM 1619 C C . ARG A 1 203 ? 3.605 7.942 25.333 1.00 72.25 203 ARG A C 1
ATOM 1621 O O . ARG A 1 203 ? 2.499 8.125 25.828 1.00 72.25 203 ARG A O 1
ATOM 1628 N N . VAL A 1 204 ? 4.584 7.292 25.947 1.00 67.25 204 VAL A N 1
ATOM 1629 C CA . VAL A 1 204 ? 4.511 6.694 27.279 1.00 67.25 204 VAL A CA 1
ATOM 1630 C C . VAL A 1 204 ? 5.627 7.321 28.115 1.00 67.25 204 VAL A C 1
ATOM 1632 O O . VAL A 1 204 ? 6.802 7.173 27.781 1.00 67.25 204 VAL A O 1
ATOM 1635 N N . GLY A 1 205 ? 5.264 8.058 29.171 1.00 58.75 205 GLY A N 1
ATOM 1636 C CA . GLY A 1 205 ? 6.224 8.668 30.105 1.00 58.75 205 GLY A CA 1
ATOM 1637 C C . GLY A 1 205 ? 6.493 10.173 29.936 1.00 58.75 205 GLY A C 1
ATOM 1638 O O . GLY A 1 205 ? 7.648 10.589 29.877 1.00 58.75 205 GLY A O 1
ATOM 1639 N N . GLY A 1 206 ? 5.446 11.007 29.912 1.00 61.84 206 GLY A N 1
ATOM 1640 C CA . GLY A 1 206 ? 5.565 12.471 30.026 1.00 61.84 206 GLY A CA 1
ATOM 1641 C C . GLY A 1 206 ? 5.764 13.232 28.707 1.00 61.84 206 GLY A C 1
ATOM 1642 O O . GLY A 1 206 ? 5.632 12.683 27.615 1.00 61.84 206 GLY A O 1
ATOM 1643 N N . ALA A 1 207 ? 6.069 14.531 28.808 1.00 63.19 207 ALA A N 1
ATOM 1644 C CA . ALA A 1 207 ? 6.090 15.481 27.685 1.00 63.19 207 ALA A CA 1
ATOM 1645 C C . ALA A 1 207 ? 7.342 15.404 26.781 1.00 63.19 207 ALA A C 1
ATOM 1647 O O . ALA A 1 207 ? 7.543 16.273 25.935 1.00 63.19 207 ALA A O 1
ATOM 1648 N N . CYS A 1 208 ? 8.212 14.400 26.949 1.00 58.31 208 CYS A N 1
ATOM 1649 C CA . CYS A 1 208 ? 9.462 14.332 26.193 1.00 58.31 208 CYS A CA 1
ATOM 1650 C C . CYS A 1 208 ? 9.182 14.117 24.688 1.00 58.31 208 CYS A C 1
ATOM 1652 O O . CYS A 1 208 ? 8.600 13.090 24.318 1.00 58.31 208 CYS A O 1
ATOM 1654 N N . PRO A 1 209 ? 9.616 15.029 23.796 1.00 62.41 209 PRO A N 1
ATOM 1655 C CA . PRO A 1 209 ? 9.237 14.994 22.383 1.00 62.41 209 PRO A CA 1
ATOM 1656 C C . PRO A 1 209 ? 10.023 13.970 21.550 1.00 62.41 209 PRO A C 1
ATOM 1658 O O . PRO A 1 209 ? 9.641 13.693 20.410 1.00 62.41 209 PRO A O 1
ATOM 1661 N N . CYS A 1 210 ? 11.084 13.362 22.090 1.00 67.38 210 CYS A N 1
ATOM 1662 C CA . CYS A 1 210 ? 11.944 12.453 21.329 1.00 67.38 210 CYS A CA 1
ATOM 1663 C C . CYS A 1 210 ? 11.307 11.075 21.060 1.00 67.38 210 CYS A C 1
ATOM 1665 O O . CYS A 1 210 ? 10.364 10.659 21.730 1.00 67.38 210 CYS A O 1
ATOM 1667 N N . SER A 1 211 ? 11.858 10.331 20.097 1.00 59.47 211 SER A N 1
ATOM 1668 C CA . SER A 1 211 ? 11.399 8.980 19.731 1.00 59.47 211 SER A CA 1
ATOM 1669 C C . SER A 1 211 ? 11.504 7.958 20.871 1.00 59.47 211 SER A C 1
ATOM 1671 O O . SER A 1 211 ? 10.775 6.969 20.875 1.00 59.47 211 SER A O 1
ATOM 1673 N N . LYS A 1 212 ? 12.353 8.200 21.882 1.00 63.94 212 LYS A N 1
ATOM 1674 C CA . LYS A 1 212 ? 12.503 7.303 23.042 1.00 63.94 212 LYS A CA 1
ATOM 1675 C C . LYS A 1 212 ? 11.275 7.272 23.948 1.00 63.94 212 LYS A C 1
ATOM 1677 O O . LYS A 1 212 ? 11.126 6.288 24.671 1.00 63.94 212 LYS A O 1
ATOM 1682 N N . SER A 1 213 ? 10.403 8.282 23.895 1.00 63.75 213 SER A N 1
ATOM 1683 C CA . SER A 1 213 ? 9.152 8.307 24.664 1.00 63.75 213 SER A CA 1
ATOM 1684 C C . SER A 1 213 ? 8.011 7.568 23.974 1.00 63.75 213 SER A C 1
ATOM 1686 O O . SER A 1 213 ? 6.917 7.523 24.511 1.00 63.75 213 SER A O 1
ATOM 1688 N N . VAL A 1 214 ? 8.228 6.981 22.795 1.00 60.09 214 VAL A N 1
ATOM 1689 C CA . VAL A 1 214 ? 7.169 6.347 22.009 1.00 60.09 214 VAL A CA 1
ATOM 1690 C C . VAL A 1 214 ? 7.212 4.823 22.176 1.00 60.09 214 VAL A C 1
ATOM 1692 O O . VAL A 1 214 ? 8.277 4.208 22.070 1.00 60.09 214 VAL A O 1
ATOM 1695 N N . ARG A 1 215 ? 6.068 4.195 22.465 1.00 68.69 215 ARG A N 1
ATOM 1696 C CA . ARG A 1 215 ? 5.903 2.737 22.589 1.00 68.69 215 ARG A CA 1
ATOM 1697 C C . ARG A 1 215 ? 4.630 2.278 21.885 1.00 68.69 215 ARG A C 1
ATOM 1699 O O . ARG A 1 215 ? 3.677 3.039 21.746 1.00 68.69 215 ARG A O 1
ATOM 1706 N N . TRP A 1 216 ? 4.623 1.019 21.462 1.00 67.88 216 TRP A N 1
ATOM 1707 C CA . TRP A 1 216 ? 3.397 0.337 21.062 1.00 67.88 216 TRP A CA 1
ATOM 1708 C C . TRP A 1 216 ? 2.605 -0.019 22.318 1.00 67.88 216 TRP A C 1
ATOM 1710 O O . TRP A 1 216 ? 3.130 -0.695 23.199 1.00 67.88 216 TRP A O 1
ATOM 1720 N N . VAL A 1 217 ? 1.372 0.471 22.403 1.00 69.38 217 VAL A N 1
ATOM 1721 C CA . VAL A 1 217 ? 0.465 0.274 23.537 1.00 69.38 217 VAL A CA 1
ATOM 1722 C C . VAL A 1 217 ? -0.842 -0.308 23.014 1.00 69.38 217 VAL A C 1
ATOM 1724 O O . VAL A 1 217 ? -1.351 0.137 21.982 1.00 69.38 217 VAL A O 1
ATOM 1727 N N . VAL A 1 218 ? -1.365 -1.304 23.719 1.00 69.12 218 VAL A N 1
ATOM 1728 C CA . VAL A 1 218 ? -2.732 -1.805 23.552 1.00 69.12 218 VAL A CA 1
ATOM 1729 C C . VAL A 1 218 ? -3.579 -1.129 24.620 1.00 69.12 218 VAL A C 1
ATOM 1731 O O . VAL A 1 218 ? -3.149 -1.057 25.769 1.00 69.12 218 VAL A O 1
ATOM 1734 N N . ASP A 1 219 ? -4.733 -0.587 24.240 1.00 64.38 219 ASP A N 1
ATOM 1735 C CA . ASP A 1 219 ? -5.653 -0.016 25.217 1.00 64.38 219 ASP A CA 1
ATOM 1736 C C . ASP A 1 219 ? -6.234 -1.133 26.085 1.00 64.38 219 ASP A C 1
ATOM 1738 O O . ASP A 1 219 ? -6.817 -2.089 25.570 1.00 64.38 219 ASP A O 1
ATOM 1742 N N . GLU A 1 220 ? -6.071 -1.020 27.402 1.00 54.44 220 GLU A N 1
ATOM 1743 C CA . GLU A 1 220 ? -6.866 -1.822 28.327 1.00 54.44 220 GLU A CA 1
ATOM 1744 C C . GLU A 1 220 ? -8.318 -1.325 28.260 1.00 54.44 220 GLU A C 1
ATOM 1746 O O . GLU A 1 220 ? -8.543 -0.109 28.198 1.00 54.44 220 GLU A O 1
ATOM 1751 N N . PRO A 1 221 ? -9.314 -2.229 28.226 1.00 47.12 221 PRO A N 1
ATOM 1752 C CA . PRO A 1 221 ? -10.709 -1.818 28.230 1.00 47.12 221 PRO A CA 1
ATOM 1753 C C . PRO A 1 221 ? -10.965 -0.953 29.464 1.00 47.12 221 PRO A C 1
ATOM 1755 O O . PRO A 1 221 ? -10.543 -1.298 30.569 1.00 47.12 221 PRO A O 1
ATOM 1758 N N . ALA A 1 222 ? -11.639 0.183 29.268 1.00 45.34 222 ALA A N 1
ATOM 1759 C CA . ALA A 1 222 ? -12.028 1.044 30.373 1.00 45.34 222 ALA A CA 1
ATOM 1760 C C . ALA A 1 222 ? -12.805 0.202 31.390 1.00 45.34 222 ALA A C 1
ATOM 1762 O O . ALA A 1 222 ? -13.824 -0.399 31.049 1.00 45.34 222 ALA A O 1
ATOM 1763 N N . VAL A 1 223 ? -12.303 0.134 32.625 1.00 40.62 223 VAL A N 1
ATOM 1764 C CA . VAL A 1 223 ? -13.031 -0.479 33.736 1.00 40.62 223 VAL A CA 1
ATOM 1765 C C . VAL A 1 223 ? -14.354 0.273 33.832 1.00 40.62 223 VAL A C 1
ATOM 1767 O O . VAL A 1 223 ? -14.354 1.475 34.101 1.00 40.62 223 VAL A O 1
ATOM 1770 N N . SER A 1 224 ? -15.472 -0.398 33.539 1.00 39.44 224 SER A N 1
ATOM 1771 C CA . SER A 1 224 ? -16.787 0.202 33.737 1.00 39.44 224 SER A CA 1
ATOM 1772 C C . SER A 1 224 ? -16.883 0.578 35.209 1.00 39.44 224 SER A C 1
ATOM 1774 O O . SER A 1 224 ? -16.769 -0.300 36.068 1.00 39.44 224 SER A O 1
ATOM 1776 N N . ALA A 1 225 ? -17.035 1.867 35.502 1.00 39.41 225 ALA A N 1
ATOM 1777 C CA . ALA A 1 225 ? -17.362 2.299 36.850 1.00 39.41 225 ALA A CA 1
ATOM 1778 C C . ALA A 1 225 ? -18.676 1.605 37.238 1.00 39.41 225 ALA A C 1
ATOM 1780 O O . ALA A 1 225 ? -19.689 1.797 36.563 1.00 39.41 225 ALA A O 1
ATOM 1781 N N . ALA A 1 226 ? -18.592 0.722 38.233 1.00 36.28 226 ALA A N 1
ATOM 1782 C CA . ALA A 1 226 ? -19.741 0.088 38.865 1.00 36.28 226 ALA A CA 1
ATOM 1783 C C . ALA A 1 226 ? -20.559 1.121 39.649 1.00 36.28 226 ALA A C 1
ATOM 1785 O O . ALA A 1 226 ? -19.940 2.075 40.179 1.00 36.28 226 ALA A O 1
#